Protein 3DUI (pdb70)

InterPro domains:
  IPR001079 Galectin, carbohydrate recognition domain [PF00337] (9-134)
  IPR001079 Galectin, carbohydrate recognition domain [PS51304] (5-135)
  IPR001079 Galectin, carbohydrate recognition domain [SM00276] (5-135)
  IPR001079 Galectin, carbohydrate recognition domain [SM00908] (9-134)
  IPR001079 Galectin, carbohydrate recognition domain [cd00070] (6-133)
  IPR013320 Concanavalin A-like lectin/glucanase domain superfamily [SSF49899] (7-134)
  IPR044156 Galectin-like [PTHR11346] (6-133)

Organism: Gallus gallus (NCBI:txid9031)

Foldseek 3Di:
DWDKAFQQPDDFPKKKKWKWWFAQPFQKKWKFWAHEPAWTQKIWIQGCHPPNDHQWIKIWTGHRPGIDDIDIDRPHPDDHGGIFMWMWHDDQAWIWIDGVPDIDTDGRVVRGRDTRIMIMDGRIGTDDIDMD/DWDKAFQPPDDFPKKKKWKWWFAQPFQKKWKFWAHDPQWTQWIWIAGCHPPHDHQKIWIWTGHRNDIDDIDIGNPHPDDHRGMFMWIWHDDQQWIWIDGVPDIDTGGRVSSDRDTRIMIMDGRIGTDDIDMD

B-factor: mean 39.04, std 8.59, range [22.17, 76.86]

Radius of gyration: 19.65 Å; Cα contacts (8 Å, |Δi|>4): 732; chains: 2; bounding box: 48×61×39 Å

CATH classification: 2.60.120.200

Structure (mmCIF, N/CA/C/O backbone):
data_3DUI
#
_entry.id   3DUI
#
_cell.length_a   71.590
_cell.length_b   107.640
_cell.length_c   35.830
_cell.angle_alpha   90.00
_cell.angle_beta   90.00
_cell.angle_gamma   90.00
#
_symmetry.space_group_name_H-M   'P 21 21 2'
#
loop_
_entity.id
_entity.type
_entity.pdbx_description
1 polymer 'Beta-galactoside-binding lectin'
2 non-polymer BETA-MERCAPTOETHANOL
3 water water
#
loop_
_atom_site.group_PDB
_atom_site.id
_atom_site.type_symbol
_atom_site.label_atom_id
_atom_site.label_alt_id
_atom_site.label_comp_id
_atom_site.label_asym_id
_atom_site.label_entity_id
_atom_site.label_seq_id
_atom_site.pdbx_PDB_ins_code
_atom_site.Cartn_x
_atom_site.Cartn_y
_atom_site.Cartn_z
_atom_site.occupancy
_atom_site.B_iso_or_equiv
_atom_site.auth_seq_id
_atom_site.auth_comp_id
_atom_site.auth_asym_id
_atom_site.auth_atom_id
_atom_site.pdbx_PDB_model_num
ATOM 1 N N . GLN A 1 4 ? 26.399 -4.593 -15.240 1.00 48.30 3 GLN A N 1
ATOM 2 C CA . GLN A 1 4 ? 26.745 -6.033 -15.037 1.00 48.85 3 GLN A CA 1
ATOM 3 C C . GLN A 1 4 ? 26.538 -6.482 -13.592 1.00 46.62 3 GLN A C 1
ATOM 4 O O . GLN A 1 4 ? 27.013 -5.835 -12.654 1.00 45.87 3 GLN A O 1
ATOM 10 N N . GLY A 1 5 ? 25.836 -7.601 -13.427 1.00 43.71 4 GLY A N 1
ATOM 11 C CA . GLY A 1 5 ? 25.570 -8.124 -12.099 1.00 38.71 4 GLY A CA 1
ATOM 12 C C . GLY A 1 5 ? 25.058 -9.553 -12.117 1.00 33.95 4 GLY A C 1
ATOM 13 O O . GLY A 1 5 ? 25.072 -10.212 -13.157 1.00 33.20 4 GLY A O 1
ATOM 14 N N . PRO A 1 6 ? 24.601 -10.065 -10.969 1.00 31.33 5 PRO A N 1
ATOM 15 C CA . PRO A 1 6 ? 24.080 -11.430 -10.864 1.00 30.45 5 PRO A CA 1
ATOM 16 C C . PRO A 1 6 ? 22.965 -11.776 -11.869 1.00 31.78 5 PRO A C 1
ATOM 17 O O . PRO A 1 6 ? 22.037 -10.991 -12.097 1.00 31.14 5 PRO A O 1
ATOM 21 N N . VAL A 1 7 ? 23.069 -12.956 -12.469 1.00 30.61 6 VAL A N 1
ATOM 22 C CA . VAL A 1 7 ? 22.053 -13.436 -13.394 1.00 29.87 6 VAL A CA 1
ATOM 23 C C . VAL A 1 7 ? 21.710 -14.878 -13.022 1.00 28.40 6 VAL A C 1
ATOM 24 O O . VAL A 1 7 ? 22.596 -15.723 -12.904 1.00 25.74 6 VAL A O 1
ATOM 28 N N . CYS A 1 8 ? 20.430 -15.157 -12.813 1.00 29.32 7 CYS A N 1
ATOM 29 C CA . CYS A 1 8 ? 20.010 -16.514 -12.487 1.00 32.65 7 CYS A CA 1
ATOM 30 C C . CYS A 1 8 ? 18.952 -16.979 -13.488 1.00 33.37 7 CYS A C 1
ATOM 31 O O . CYS A 1 8 ? 17.925 -16.321 -13.673 1.00 32.46 7 CYS A O 1
ATOM 34 N N . THR A 1 9 ? 19.201 -18.120 -14.121 1.00 34.63 8 THR A N 1
ATOM 35 C CA . THR A 1 9 ? 18.280 -18.658 -15.115 1.00 37.04 8 THR A CA 1
ATOM 36 C C . THR A 1 9 ? 17.647 -19.982 -14.684 1.00 38.88 8 THR A C 1
ATOM 37 O O . THR A 1 9 ? 18.222 -20.733 -13.894 1.00 39.25 8 THR A O 1
ATOM 41 N N . ASN A 1 10 ? 16.452 -20.254 -15.203 1.00 39.61 9 ASN A N 1
ATOM 42 C CA . ASN A 1 10 ? 15.731 -21.491 -14.902 1.00 39.86 9 ASN A CA 1
ATOM 43 C C . ASN A 1 10 ? 15.604 -21.775 -13.409 1.00 39.12 9 ASN A C 1
ATOM 44 O O . ASN A 1 10 ? 15.926 -22.876 -12.960 1.00 39.01 9 ASN A O 1
ATOM 49 N N . LEU A 1 11 ? 15.131 -20.802 -12.640 1.00 38.01 10 LEU A N 1
ATOM 50 C CA . LEU A 1 11 ? 14.985 -21.014 -11.208 1.00 37.19 10 LEU A CA 1
ATOM 51 C C . LEU A 1 11 ? 13.995 -22.136 -10.918 1.00 37.02 10 LEU A C 1
ATOM 52 O O . LEU A 1 11 ? 14.125 -22.839 -9.922 1.00 37.04 10 LEU A O 1
ATOM 57 N N . GLY A 1 12 ? 13.002 -22.293 -11.794 1.00 39.36 11 GLY A N 1
ATOM 58 C CA . GLY A 1 12 ? 12.019 -23.351 -11.643 1.00 37.09 11 GLY A CA 1
ATOM 59 C C . GLY A 1 12 ? 10.937 -23.169 -10.595 1.00 38.60 11 GLY A C 1
ATOM 60 O O . GLY A 1 12 ? 10.553 -24.133 -9.936 1.00 39.31 11 GLY A O 1
ATOM 61 N N . LEU A 1 13 ? 10.433 -21.951 -10.433 1.00 38.22 12 LEU A N 1
ATOM 62 C CA . LEU A 1 13 ? 9.379 -21.709 -9.453 1.00 37.44 12 LEU A CA 1
ATOM 63 C C . LEU A 1 13 ? 8.048 -22.332 -9.880 1.00 37.35 12 LEU A C 1
ATOM 64 O O . LEU A 1 13 ? 7.684 -22.327 -11.057 1.00 34.58 12 LEU A O 1
ATOM 69 N N . LYS A 1 14 ? 7.332 -22.884 -8.909 1.00 37.70 13 LYS A N 1
ATOM 70 C CA . LYS A 1 14 ? 6.036 -23.500 -9.172 1.00 39.60 13 LYS A CA 1
ATOM 71 C C . LYS A 1 14 ? 4.957 -22.439 -8.932 1.00 39.50 13 LYS A C 1
ATOM 72 O O . LYS A 1 14 ? 5.191 -21.455 -8.218 1.00 38.22 13 LYS A O 1
ATOM 78 N N . PRO A 1 15 ? 3.761 -22.629 -9.521 1.00 39.32 14 PRO A N 1
ATOM 79 C CA . PRO A 1 15 ? 2.639 -21.691 -9.379 1.00 38.08 14 PRO A CA 1
ATOM 80 C C . PRO A 1 15 ? 2.318 -21.377 -7.921 1.00 36.96 14 PRO A C 1
ATOM 81 O O . PRO A 1 15 ? 2.064 -22.281 -7.116 1.00 36.69 14 PRO A O 1
ATOM 85 N N . GLY A 1 16 ? 2.331 -20.092 -7.590 1.00 36.05 15 GLY A N 1
ATOM 86 C CA . GLY A 1 16 ? 2.033 -19.677 -6.234 1.00 35.55 15 GLY A CA 1
ATOM 87 C C . GLY A 1 16 ? 3.256 -19.385 -5.387 1.00 36.04 15 GLY A C 1
ATOM 88 O O . GLY A 1 16 ? 3.126 -18.888 -4.278 1.00 35.14 15 GLY A O 1
ATOM 89 N N . GLN A 1 17 ? 4.446 -19.700 -5.885 1.00 36.87 16 GLN A N 1
ATOM 90 C CA . GLN A 1 17 ? 5.647 -19.430 -5.109 1.00 37.24 16 GLN A CA 1
ATOM 91 C C . GLN A 1 17 ? 6.092 -17.988 -5.293 1.00 37.08 16 GLN A C 1
ATOM 92 O O . GLN A 1 17 ? 6.023 -17.436 -6.392 1.00 34.54 16 GLN A O 1
ATOM 98 N N . ARG A 1 18 ? 6.545 -17.381 -4.200 1.00 36.90 17 ARG A N 1
ATOM 99 C CA . ARG A 1 18 ? 7.000 -15.999 -4.224 1.00 36.75 17 ARG A CA 1
ATOM 100 C C . ARG A 1 18 ? 8.521 -15.939 -4.167 1.00 34.77 17 ARG A C 1
ATOM 101 O O . ARG A 1 18 ? 9.152 -16.702 -3.433 1.00 32.99 17 ARG A O 1
ATOM 109 N N . LEU A 1 19 ? 9.102 -15.029 -4.944 1.00 32.17 18 LEU A N 1
ATOM 110 C CA . LEU A 1 19 ? 10.547 -14.864 -4.981 1.00 29.70 18 LEU A CA 1
ATOM 111 C C . LEU A 1 19 ? 10.993 -13.745 -4.049 1.00 28.00 18 LEU A C 1
ATOM 112 O O . LEU A 1 19 ? 10.618 -12.580 -4.220 1.00 26.33 18 LEU A O 1
ATOM 117 N N . THR A 1 20 ? 11.800 -14.097 -3.063 1.00 27.96 19 THR A N 1
ATOM 118 C CA . THR A 1 20 ? 12.299 -13.098 -2.146 1.00 27.83 19 THR A CA 1
ATOM 119 C C . THR A 1 20 ? 13.744 -12.757 -2.493 1.00 28.47 19 THR A C 1
ATOM 120 O O . THR A 1 20 ? 14.575 -13.641 -2.713 1.00 28.27 19 THR A O 1
ATOM 124 N N . VAL A 1 21 ? 14.027 -11.463 -2.562 1.00 27.66 20 VAL A N 1
ATOM 125 C CA . VAL A 1 21 ? 15.363 -10.996 -2.874 1.00 30.71 20 VAL A CA 1
ATOM 126 C C . VAL A 1 21 ? 15.872 -10.127 -1.730 1.00 30.90 20 VAL A C 1
ATOM 127 O O . VAL A 1 21 ? 15.152 -9.263 -1.226 1.00 31.53 20 VAL A O 1
ATOM 131 N N . LYS A 1 22 ? 17.108 -10.373 -1.310 1.00 29.62 21 LYS A N 1
ATOM 132 C CA . LYS A 1 22 ? 17.710 -9.599 -0.229 1.00 30.02 21 LYS A CA 1
ATOM 133 C C . LYS A 1 22 ? 19.074 -9.043 -0.636 1.00 29.50 21 LYS A C 1
ATOM 134 O O . LYS A 1 22 ? 19.808 -9.656 -1.424 1.00 26.76 21 LYS A O 1
ATOM 140 N N . GLY A 1 23 ? 19.408 -7.880 -0.089 1.00 27.93 22 GLY A N 1
ATOM 141 C CA . GLY A 1 23 ? 20.685 -7.266 -0.392 1.00 28.76 22 GLY A CA 1
ATOM 142 C C . GLY A 1 23 ? 20.816 -5.901 0.246 1.00 28.61 22 GLY A C 1
ATOM 143 O O . GLY A 1 23 ? 19.957 -5.489 1.020 1.00 30.30 22 GLY A O 1
ATOM 144 N N . ILE A 1 24 ? 21.895 -5.197 -0.070 1.00 30.21 23 ILE A N 1
ATOM 145 C CA . ILE A 1 24 ? 22.119 -3.872 0.486 1.00 31.98 23 ILE A CA 1
ATOM 146 C C . ILE A 1 24 ? 22.188 -2.807 -0.605 1.00 31.22 23 ILE A C 1
ATOM 147 O O . ILE A 1 24 ? 22.826 -3.001 -1.636 1.00 30.22 23 ILE A O 1
ATOM 152 N N . ILE A 1 25 ? 21.513 -1.688 -0.364 1.00 32.36 24 ILE A N 1
ATOM 153 C CA . ILE A 1 25 ? 21.512 -0.551 -1.283 1.00 32.42 24 ILE A CA 1
ATOM 154 C C . ILE A 1 25 ? 22.799 0.241 -0.996 1.00 33.53 24 ILE A C 1
ATOM 155 O O . ILE A 1 25 ? 23.087 0.545 0.159 1.00 33.06 24 ILE A O 1
ATOM 160 N N . ALA A 1 26 ? 23.573 0.549 -2.036 1.00 32.32 25 ALA A N 1
ATOM 161 C CA . ALA A 1 26 ? 24.826 1.291 -1.873 1.00 34.43 25 ALA A CA 1
ATOM 162 C C . ALA A 1 26 ? 24.638 2.572 -1.053 1.00 36.18 25 ALA A C 1
ATOM 163 O O . ALA A 1 26 ? 23.571 3.186 -1.073 1.00 36.75 25 ALA A O 1
ATOM 165 N N . PRO A 1 27 ? 25.681 2.984 -0.311 1.00 39.22 26 PRO A N 1
ATOM 166 C CA . PRO A 1 27 ? 25.631 4.193 0.523 1.00 39.98 26 PRO A CA 1
ATOM 167 C C . PRO A 1 27 ? 25.357 5.473 -0.256 1.00 40.43 26 PRO A C 1
ATOM 168 O O . PRO A 1 27 ? 24.687 6.379 0.250 1.00 39.66 26 PRO A O 1
ATOM 172 N N . ASN A 1 28 ? 25.864 5.539 -1.486 1.00 40.22 27 ASN A N 1
ATOM 173 C CA . ASN A 1 28 ? 25.675 6.717 -2.326 1.00 42.13 27 ASN A CA 1
ATOM 174 C C . ASN A 1 28 ? 24.890 6.396 -3.600 1.00 41.86 27 ASN A C 1
ATOM 175 O O . ASN A 1 28 ? 25.025 7.081 -4.611 1.00 42.17 27 ASN A O 1
ATOM 180 N N . ALA A 1 29 ? 24.052 5.366 -3.534 1.00 41.11 28 ALA A N 1
ATOM 181 C CA . ALA A 1 29 ? 23.254 4.910 -4.674 1.00 40.34 28 ALA A CA 1
ATOM 182 C C . ALA A 1 29 ? 22.481 5.964 -5.479 1.00 38.59 28 ALA A C 1
ATOM 183 O O . ALA A 1 29 ? 21.884 6.884 -4.920 1.00 38.02 28 ALA A O 1
ATOM 185 N N . LYS A 1 30 ? 22.500 5.806 -6.800 1.00 37.93 29 LYS A N 1
ATOM 186 C CA . LYS A 1 30 ? 21.773 6.687 -7.715 1.00 38.09 29 LYS A CA 1
ATOM 187 C C . LYS A 1 30 ? 20.508 5.922 -8.114 1.00 36.54 29 LYS A C 1
ATOM 188 O O . LYS A 1 30 ? 19.410 6.476 -8.140 1.00 36.79 29 LYS A O 1
ATOM 194 N N . SER A 1 31 ? 20.677 4.639 -8.423 1.00 35.26 30 SER A N 1
ATOM 195 C CA . SER A 1 31 ? 19.557 3.776 -8.786 1.00 34.59 30 SER A CA 1
ATOM 196 C C . SER A 1 31 ? 20.005 2.326 -8.912 1.00 32.07 30 SER A C 1
ATOM 197 O O . SER A 1 31 ? 21.197 2.031 -8.844 1.00 32.86 30 SER A O 1
ATOM 200 N N . PHE A 1 32 ? 19.042 1.420 -9.060 1.00 31.63 31 PHE A N 1
ATOM 201 C CA . PHE A 1 32 ? 19.336 0.004 -9.253 1.00 30.42 31 PHE A CA 1
ATOM 202 C C . PHE A 1 32 ? 18.156 -0.700 -9.931 1.00 29.50 31 PHE A C 1
ATOM 203 O O . PHE A 1 32 ? 17.052 -0.153 -10.022 1.00 27.93 31 PHE A O 1
ATOM 211 N N . VAL A 1 33 ? 18.391 -1.898 -10.442 1.00 29.25 32 VAL A N 1
ATOM 212 C CA . VAL A 1 33 ? 17.317 -2.614 -11.113 1.00 29.68 32 VAL A CA 1
ATOM 213 C C . VAL A 1 33 ? 17.288 -4.094 -10.836 1.00 27.46 32 VAL A C 1
ATOM 214 O O . VAL A 1 33 ? 18.306 -4.708 -10.525 1.00 27.13 32 VAL A O 1
ATOM 218 N N . MET A 1 34 ? 16.089 -4.646 -10.956 1.00 26.49 33 MET A N 1
ATOM 219 C CA . MET A 1 34 ? 15.858 -6.059 -10.778 1.00 24.92 33 MET A CA 1
ATOM 220 C C . MET A 1 34 ? 14.931 -6.439 -11.916 1.00 24.97 33 MET A C 1
ATOM 221 O O . MET A 1 34 ? 13.896 -5.807 -12.106 1.00 25.26 33 MET A O 1
ATOM 226 N N . ASN A 1 35 ? 15.323 -7.445 -12.692 1.00 26.39 34 ASN A N 1
ATOM 227 C CA . ASN A 1 35 ? 14.514 -7.921 -13.811 1.00 27.21 34 ASN A CA 1
ATOM 228 C C . ASN A 1 35 ? 14.020 -9.325 -13.514 1.00 27.62 34 ASN A C 1
ATOM 229 O O . ASN A 1 35 ? 14.811 -10.198 -13.167 1.00 28.88 34 ASN A O 1
ATOM 234 N N . LEU A 1 36 ? 12.713 -9.533 -13.652 1.00 27.69 35 LEU A N 1
ATOM 235 C CA . LEU A 1 36 ? 12.097 -10.831 -13.399 1.00 30.09 35 LEU A CA 1
ATOM 236 C C . LEU A 1 36 ? 11.223 -11.251 -14.559 1.00 31.96 35 LEU A C 1
ATOM 237 O O . LEU A 1 36 ? 10.581 -10.409 -15.180 1.00 33.91 35 LEU A O 1
AT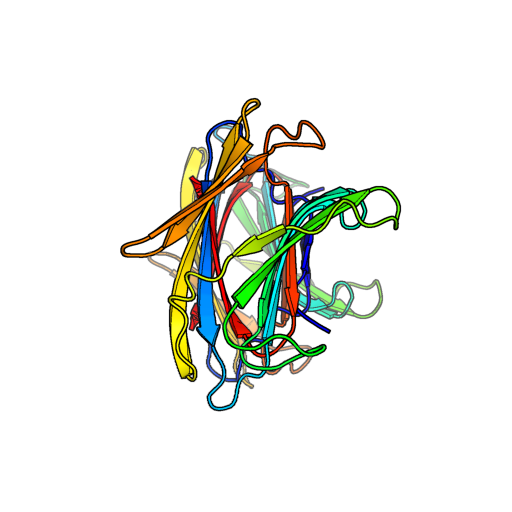OM 242 N N . GLY A 1 37 ? 11.183 -12.556 -14.825 1.00 34.58 36 GLY A N 1
ATOM 243 C CA . GLY A 1 37 ? 10.372 -13.080 -15.914 1.00 37.16 36 GLY A CA 1
ATOM 244 C C . GLY A 1 37 ? 10.624 -14.552 -16.223 1.00 37.78 36 GLY A C 1
ATOM 245 O O . GLY A 1 37 ? 10.898 -15.350 -15.332 1.00 36.82 36 GLY A O 1
ATOM 246 N N . LYS A 1 38 ? 10.520 -14.919 -17.496 1.00 39.95 37 LYS A N 1
ATOM 247 C CA . LYS A 1 38 ? 10.734 -16.301 -17.906 1.00 41.02 37 LYS A CA 1
ATOM 248 C C . LYS A 1 38 ? 12.193 -16.506 -18.296 1.00 40.49 37 LYS A C 1
ATOM 249 O O . LYS A 1 38 ? 12.781 -17.545 -18.005 1.00 40.44 37 LYS A O 1
ATOM 255 N N . ASP A 1 39 ? 12.755 -15.510 -18.969 1.00 40.78 38 ASP A N 1
ATOM 256 C CA . ASP A 1 39 ? 14.147 -15.520 -19.393 1.00 42.46 38 ASP A CA 1
ATOM 257 C C . ASP A 1 39 ? 14.585 -14.086 -19.694 1.00 41.84 38 ASP A C 1
ATOM 258 O O . ASP A 1 39 ? 13.798 -13.151 -19.580 1.00 42.61 38 ASP A O 1
ATOM 263 N N . SER A 1 40 ? 15.838 -13.913 -20.088 1.00 41.09 39 SER A N 1
ATOM 264 C CA . SER A 1 40 ? 16.374 -12.580 -20.350 1.00 40.78 39 SER A CA 1
ATOM 265 C C . SER A 1 40 ? 15.648 -11.761 -21.408 1.00 39.72 39 SER A C 1
ATOM 266 O O . SER A 1 40 ? 15.842 -10.549 -21.498 1.00 39.13 39 SER A O 1
ATOM 269 N N . THR A 1 41 ? 14.812 -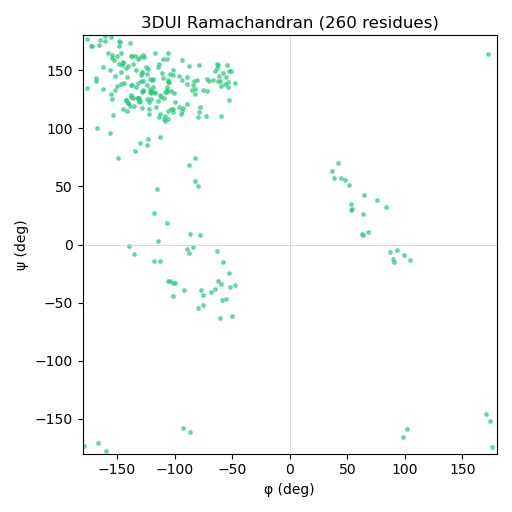12.408 -22.206 1.00 39.78 40 THR A N 1
ATOM 270 C CA . THR A 1 41 ? 14.122 -11.701 -23.273 1.00 40.52 40 THR A CA 1
ATOM 271 C C . THR A 1 41 ? 12.603 -11.636 -23.075 1.00 39.90 40 THR A C 1
ATOM 272 O O . THR A 1 41 ? 11.869 -11.110 -23.906 1.00 41.45 40 THR A O 1
ATOM 276 N N . HIS A 1 42 ? 12.146 -12.165 -21.950 1.00 38.33 41 HIS A N 1
ATOM 277 C CA . HIS A 1 42 ? 10.737 -12.158 -21.601 1.00 38.98 41 HIS A CA 1
ATOM 278 C C . HIS A 1 42 ? 10.654 -11.730 -20.143 1.00 37.82 41 HIS A C 1
ATOM 279 O O . HIS A 1 42 ? 10.530 -12.553 -19.240 1.00 36.53 41 HIS A O 1
ATOM 286 N N . LEU A 1 43 ? 10.747 -10.422 -19.939 1.00 37.09 42 LEU A N 1
ATOM 287 C CA . LEU A 1 43 ? 10.722 -9.837 -18.611 1.00 36.22 42 LEU A CA 1
ATOM 288 C C . LEU A 1 43 ? 9.328 -9.394 -18.206 1.00 35.04 42 LEU A C 1
ATOM 289 O O . LEU A 1 43 ? 8.772 -8.466 -18.783 1.00 35.73 42 LEU A O 1
ATOM 294 N N . GLY A 1 44 ? 8.760 -10.079 -17.222 1.00 35.02 43 GLY A N 1
ATOM 295 C CA . GLY A 1 44 ? 7.444 -9.714 -16.738 1.00 33.89 43 GLY A CA 1
ATOM 296 C C . GLY A 1 44 ? 7.539 -8.378 -16.024 1.00 35.05 43 GLY A C 1
ATOM 297 O O . GLY A 1 44 ? 6.670 -7.511 -16.185 1.00 36.31 43 GLY A O 1
ATOM 298 N N . LEU A 1 45 ? 8.604 -8.204 -15.244 1.00 30.60 44 LEU A N 1
ATOM 299 C CA . LEU A 1 45 ? 8.811 -6.965 -14.508 1.00 31.09 44 LEU A CA 1
ATOM 300 C C . LEU A 1 45 ? 10.256 -6.468 -14.452 1.00 30.03 44 LEU A C 1
ATOM 301 O O . LEU A 1 45 ? 11.159 -7.173 -13.983 1.00 28.80 44 LEU A O 1
ATOM 306 N N . HIS A 1 46 ? 10.447 -5.246 -14.940 1.00 27.67 45 HIS A N 1
ATOM 307 C CA . HIS A 1 46 ? 11.728 -4.558 -14.911 1.00 27.70 45 HIS A CA 1
ATOM 308 C C . HIS A 1 46 ? 11.461 -3.544 -13.792 1.00 29.81 45 HIS A C 1
ATOM 309 O O . HIS A 1 46 ? 10.676 -2.593 -13.956 1.00 28.96 45 HIS A O 1
ATOM 316 N N . PHE A 1 47 ? 12.086 -3.788 -12.645 1.00 29.50 46 PHE A N 1
ATOM 317 C CA . PHE A 1 47 ? 11.913 -2.967 -11.447 1.00 27.60 46 PHE A CA 1
ATOM 318 C C . PHE A 1 47 ? 13.125 -2.049 -11.325 1.00 25.98 46 PHE A C 1
ATOM 319 O O . PHE A 1 47 ? 14.232 -2.509 -11.090 1.00 25.31 46 PHE A O 1
ATOM 327 N N . ASN A 1 48 ? 12.910 -0.746 -11.468 1.00 28.10 47 ASN A N 1
ATOM 328 C CA . ASN A 1 48 ? 14.010 0.214 -11.436 1.00 27.92 47 ASN A CA 1
ATOM 329 C C . ASN A 1 48 ? 13.837 1.419 -10.492 1.00 28.64 47 ASN A C 1
ATOM 330 O O . ASN A 1 48 ? 13.332 2.480 -10.888 1.00 25.67 47 ASN A O 1
ATOM 335 N N . PRO A 1 49 ? 14.234 1.265 -9.219 1.00 30.23 48 PRO A N 1
ATOM 336 C CA . PRO A 1 49 ? 14.102 2.394 -8.291 1.00 29.99 48 PRO A CA 1
ATOM 337 C C . PRO A 1 49 ? 15.145 3.461 -8.658 1.00 33.26 48 PRO A C 1
ATOM 338 O O . PRO A 1 49 ? 16.325 3.145 -8.863 1.00 34.28 48 PRO A O 1
ATOM 342 N N . ARG A 1 50 ? 14.721 4.716 -8.750 1.00 33.99 49 ARG A N 1
ATOM 343 C CA . ARG A 1 50 ? 15.646 5.793 -9.092 1.00 33.91 49 ARG A CA 1
ATOM 344 C C . ARG A 1 50 ? 15.710 6.902 -8.047 1.00 34.82 49 ARG A C 1
ATOM 345 O O . ARG A 1 50 ? 14.738 7.633 -7.836 1.00 35.70 49 ARG A O 1
ATOM 353 N N . PHE A 1 51 ? 16.858 7.015 -7.386 1.00 35.33 50 PHE A N 1
ATOM 354 C CA . PHE A 1 51 ? 17.066 8.059 -6.383 1.00 36.88 50 PHE A CA 1
ATOM 355 C C . PHE A 1 51 ? 17.279 9.360 -7.151 1.00 37.05 50 PHE A C 1
ATOM 356 O O . PHE A 1 51 ? 16.613 10.366 -6.909 1.00 36.15 50 PHE A O 1
ATOM 364 N N . ASP A 1 52 ? 18.208 9.301 -8.099 1.00 39.45 51 ASP A N 1
ATOM 365 C CA . ASP A 1 52 ? 18.573 10.433 -8.942 1.00 40.97 51 ASP A CA 1
ATOM 366 C C . ASP A 1 52 ? 19.159 9.841 -10.210 1.00 40.19 51 ASP A C 1
ATOM 367 O O . ASP A 1 52 ? 20.337 9.507 -10.247 1.00 41.64 51 ASP A O 1
ATOM 372 N N . ALA A 1 53 ? 18.345 9.706 -11.250 1.00 40.49 52 ALA A N 1
ATOM 373 C CA . ALA A 1 53 ? 18.832 9.121 -12.491 1.00 40.72 52 ALA A CA 1
ATOM 374 C C . ALA A 1 53 ? 17.944 9.430 -13.696 1.00 40.20 52 ALA A C 1
ATOM 375 O O . ALA A 1 53 ? 16.724 9.299 -13.630 1.00 41.17 52 ALA A O 1
ATOM 377 N N . HIS A 1 54 ? 18.576 9.833 -14.796 1.00 41.73 53 HIS A N 1
ATOM 378 C CA . HIS A 1 54 ? 17.877 10.159 -16.042 1.00 42.95 53 HIS A CA 1
ATOM 379 C C . HIS A 1 54 ? 16.761 11.182 -15.861 1.00 42.76 53 HIS A C 1
ATOM 380 O O . HIS A 1 54 ? 15.731 11.106 -16.529 1.00 42.71 53 HIS A O 1
ATOM 387 N N . GLY A 1 55 ? 16.964 12.130 -14.953 1.00 42.50 54 GLY A N 1
ATOM 388 C CA . GLY A 1 55 ? 15.957 13.147 -14.729 1.00 41.88 54 GLY A CA 1
ATOM 389 C C . GLY A 1 55 ? 14.936 12.822 -13.661 1.00 42.09 54 GLY A C 1
ATOM 390 O O . GLY A 1 55 ? 14.218 13.712 -13.213 1.00 42.35 54 GLY A O 1
ATOM 391 N N . ASP A 1 56 ? 14.853 11.557 -13.258 1.00 41.75 55 ASP A N 1
ATOM 392 C CA . ASP A 1 56 ? 13.906 11.151 -12.224 1.00 40.77 55 ASP A CA 1
ATOM 393 C C . ASP A 1 56 ? 14.551 11.278 -10.850 1.00 39.10 55 ASP A C 1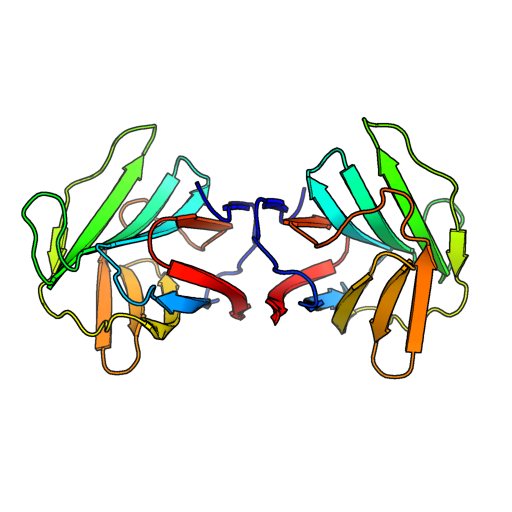
ATOM 394 O O . ASP A 1 56 ? 15.745 11.025 -10.691 1.00 38.29 55 ASP A O 1
ATOM 399 N N . VAL A 1 57 ? 13.747 11.665 -9.863 1.00 37.51 56 VAL A N 1
ATOM 400 C CA . VAL A 1 57 ? 14.218 11.815 -8.490 1.00 35.27 56 VAL A CA 1
ATOM 401 C C . VAL A 1 57 ? 13.291 11.081 -7.541 1.00 33.91 56 VAL A C 1
ATOM 402 O O . VAL A 1 57 ? 12.092 11.325 -7.520 1.00 33.99 56 VAL A O 1
ATOM 406 N N . ASN A 1 58 ? 13.862 10.165 -6.770 1.00 34.73 57 ASN A N 1
ATOM 407 C CA . ASN A 1 58 ? 13.119 9.371 -5.798 1.00 34.18 57 ASN A CA 1
ATOM 408 C C . ASN A 1 58 ? 11.836 8.731 -6.290 1.00 32.49 57 ASN A C 1
ATOM 409 O O . ASN A 1 58 ? 10.771 8.942 -5.709 1.00 31.92 57 ASN A O 1
ATOM 414 N N . LEU A 1 59 ? 11.928 7.952 -7.358 1.00 31.45 58 LEU A N 1
ATOM 415 C CA . LEU A 1 59 ? 10.751 7.266 -7.865 1.00 31.49 58 LEU A CA 1
ATOM 416 C C . LEU A 1 59 ? 11.120 5.946 -8.534 1.00 30.02 58 LEU A C 1
ATOM 417 O O . LEU A 1 59 ? 12.281 5.702 -8.875 1.00 26.27 58 LEU A O 1
ATOM 422 N N . ILE A 1 60 ? 10.121 5.090 -8.704 1.00 30.06 59 ILE A N 1
ATOM 423 C CA . ILE A 1 60 ? 10.331 3.786 -9.312 1.00 31.74 59 ILE A CA 1
ATOM 424 C C . ILE A 1 60 ? 9.785 3.715 -10.736 1.00 33.02 59 ILE A C 1
ATOM 425 O O . ILE A 1 60 ? 8.657 4.139 -11.018 1.00 34.62 59 ILE A O 1
ATOM 430 N N . VAL A 1 61 ? 10.598 3.185 -11.635 1.00 32.92 60 VAL A N 1
ATOM 431 C CA . VAL A 1 61 ? 10.174 3.023 -13.008 1.00 33.15 60 VAL A CA 1
ATOM 432 C C . VAL A 1 61 ? 9.984 1.532 -13.201 1.00 32.28 60 VAL A C 1
ATOM 433 O O . VAL A 1 61 ? 10.838 0.747 -12.806 1.00 32.19 60 VAL A O 1
ATOM 437 N N . CYS A 1 62 ? 8.845 1.138 -13.762 1.00 33.92 61 CYS A N 1
ATOM 438 C CA . CYS A 1 62 ? 8.581 -0.273 -14.024 1.00 34.16 61 CYS A CA 1
ATOM 439 C C . CYS A 1 62 ? 8.174 -0.450 -15.469 1.00 35.87 61 CYS A C 1
ATOM 440 O O . CYS A 1 62 ? 7.549 0.426 -16.067 1.00 36.08 61 CYS A O 1
ATOM 443 N N . ASN A 1 63 ? 8.543 -1.590 -16.028 1.00 37.53 62 ASN A N 1
ATOM 444 C CA . ASN A 1 63 ? 8.204 -1.887 -17.399 1.00 38.72 62 ASN A CA 1
ATOM 445 C C . ASN A 1 63 ? 8.275 -3.381 -17.629 1.00 39.97 62 ASN A C 1
ATOM 446 O O . ASN A 1 63 ? 8.542 -4.153 -16.710 1.00 39.96 62 ASN A O 1
ATOM 451 N N . SER A 1 64 ? 8.024 -3.766 -18.873 1.00 42.73 63 SER A N 1
ATOM 452 C CA . SER A 1 64 ? 8.068 -5.152 -19.307 1.00 44.55 63 SER A CA 1
ATOM 453 C C . SER A 1 64 ? 8.848 -5.147 -20.610 1.00 46.51 63 SER A C 1
ATOM 454 O O . SER A 1 64 ? 9.016 -4.098 -21.234 1.00 46.05 63 SER A O 1
ATOM 457 N N . LYS A 1 65 ? 9.342 -6.306 -21.021 1.00 49.48 64 LYS A N 1
ATOM 458 C CA . LYS A 1 65 ? 10.091 -6.378 -22.263 1.00 52.86 64 LYS A CA 1
ATOM 459 C C . LYS A 1 65 ? 9.801 -7.645 -23.046 1.00 54.68 64 LYS A C 1
ATOM 460 O O . LYS A 1 65 ? 9.591 -8.718 -22.473 1.00 54.31 64 LYS A O 1
ATOM 466 N N . LYS A 1 66 ? 9.787 -7.501 -24.367 1.00 56.82 65 LYS A N 1
ATOM 467 C CA . LYS A 1 66 ? 9.549 -8.613 -25.272 1.00 58.32 65 LYS A CA 1
ATOM 468 C C . LYS A 1 66 ? 10.422 -8.457 -26.495 1.00 59.77 65 LYS A C 1
ATOM 469 O O . LYS A 1 66 ? 10.388 -7.422 -27.165 1.00 60.17 65 LYS A O 1
ATOM 475 N N . MET A 1 67 ? 11.212 -9.486 -26.772 1.00 62.22 66 MET A N 1
ATOM 476 C CA . MET A 1 67 ? 12.092 -9.491 -27.928 1.00 63.69 66 MET A CA 1
ATOM 477 C C . MET A 1 67 ? 12.787 -8.155 -28.140 1.00 64.15 66 MET A C 1
ATOM 478 O O . MET A 1 67 ? 12.489 -7.421 -29.085 1.00 64.14 66 MET A O 1
ATOM 483 N N . GLU A 1 68 ? 13.714 -7.846 -27.244 1.00 64.47 67 GLU A N 1
ATOM 484 C CA . GLU A 1 68 ? 14.479 -6.616 -27.331 1.00 64.22 67 GLU A CA 1
ATOM 485 C C . GLU A 1 68 ? 13.654 -5.341 -27.418 1.00 63.77 67 GLU A C 1
ATOM 486 O O . GLU A 1 68 ? 14.082 -4.365 -28.031 1.00 63.81 67 GLU A O 1
ATOM 492 N N . GLU A 1 69 ? 12.470 -5.335 -26.816 1.00 62.76 68 GLU A N 1
ATOM 493 C CA . GLU A 1 69 ? 11.681 -4.115 -26.838 1.00 62.58 68 GLU A CA 1
ATOM 494 C C . GLU A 1 69 ? 10.688 -3.884 -25.713 1.00 59.52 68 GLU A C 1
ATOM 495 O O . GLU A 1 69 ? 9.665 -4.562 -25.591 1.00 58.62 68 GLU A O 1
ATOM 501 N N . TRP A 1 70 ? 11.026 -2.880 -24.910 1.00 56.99 69 TRP A N 1
ATOM 502 C CA . TRP A 1 70 ? 10.264 -2.460 -23.744 1.00 54.00 69 TRP A CA 1
ATOM 503 C C . TRP A 1 70 ? 8.788 -2.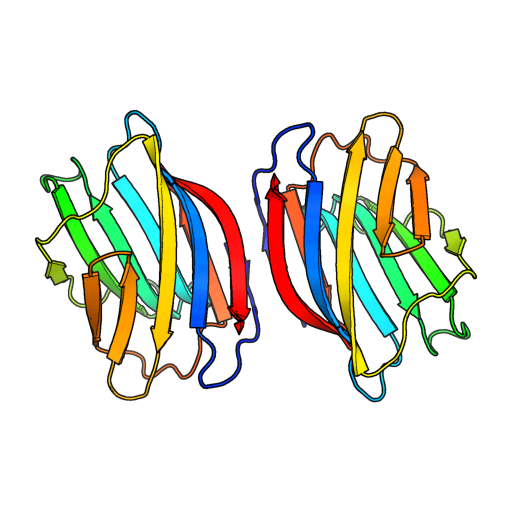183 -23.980 1.00 51.19 69 TRP A C 1
ATOM 504 O O . TRP A 1 70 ? 8.389 -1.763 -25.060 1.00 52.05 69 TRP A O 1
ATOM 515 N N . GLY A 1 71 ? 7.986 -2.423 -22.949 1.00 47.41 70 GLY A N 1
ATOM 516 C CA . GLY A 1 71 ? 6.564 -2.161 -23.030 1.00 41.76 70 GLY A CA 1
ATOM 517 C C . GLY A 1 71 ? 6.366 -0.712 -22.639 1.00 39.17 70 GLY A C 1
ATOM 518 O O . GLY A 1 71 ? 7.313 0.066 -22.664 1.00 36.03 70 GLY A O 1
ATOM 519 N N . THR A 1 72 ? 5.148 -0.343 -22.267 1.00 40.10 71 THR A N 1
ATOM 520 C CA . THR A 1 72 ? 4.882 1.034 -21.874 1.00 40.25 71 THR A CA 1
ATOM 521 C C . THR A 1 72 ? 5.372 1.294 -20.454 1.00 39.97 71 THR A C 1
ATOM 522 O O . THR A 1 72 ? 4.909 0.682 -19.494 1.00 40.25 71 THR A O 1
ATOM 526 N N . GLU A 1 73 ? 6.318 2.215 -20.342 1.00 40.16 72 GLU A N 1
ATOM 527 C CA . GLU A 1 73 ? 6.914 2.594 -19.074 1.00 40.68 72 GLU A CA 1
ATOM 528 C C . GLU A 1 73 ? 5.881 3.159 -18.097 1.00 41.68 72 GLU A C 1
ATOM 529 O O . GLU A 1 73 ? 4.976 3.894 -18.488 1.00 43.46 72 GLU A O 1
ATOM 535 N N . GLN A 1 74 ? 6.012 2.800 -16.827 1.00 41.05 73 GLN A N 1
ATOM 536 C CA . GLN A 1 74 ? 5.120 3.311 -15.794 1.00 39.70 73 GLN A CA 1
ATOM 537 C C . GLN A 1 74 ? 5.959 3.791 -14.608 1.00 39.33 73 GLN A C 1
ATOM 538 O O . GLN A 1 74 ? 6.943 3.149 -14.233 1.00 41.03 73 GLN A O 1
ATOM 544 N N . ARG A 1 75 ? 5.580 4.928 -14.036 1.00 37.54 74 ARG A N 1
ATOM 545 C CA . ARG A 1 75 ? 6.290 5.499 -12.894 1.00 36.37 74 ARG A CA 1
ATOM 546 C C . ARG A 1 75 ? 5.391 5.582 -11.660 1.00 35.01 74 ARG A C 1
ATOM 547 O O . ARG A 1 75 ? 4.263 6.064 -11.736 1.00 35.78 74 ARG A O 1
ATOM 555 N N . GLU A 1 76 ? 5.888 5.106 -10.524 1.00 33.58 75 GLU A N 1
ATOM 556 C CA . GLU A 1 76 ? 5.127 5.175 -9.286 1.00 33.30 75 GLU A CA 1
ATOM 557 C C . GLU A 1 76 ? 5.968 6.000 -8.289 1.00 33.27 75 GLU A C 1
ATOM 558 O O . GLU A 1 76 ? 7.163 5.748 -8.095 1.00 32.43 75 GLU A O 1
ATOM 564 N N . THR A 1 77 ? 5.341 6.986 -7.658 1.00 32.48 76 THR A N 1
ATOM 565 C CA . THR A 1 77 ? 6.066 7.889 -6.769 1.00 33.11 76 THR A CA 1
ATOM 566 C C . THR A 1 77 ? 6.256 7.597 -5.277 1.00 32.73 76 THR A C 1
ATOM 567 O O . THR A 1 77 ? 6.929 8.362 -4.582 1.00 34.04 76 THR A O 1
ATOM 571 N N . VAL A 1 78 ? 5.678 6.517 -4.774 1.00 33.58 77 VAL A N 1
ATOM 572 C CA . VAL A 1 78 ? 5.883 6.161 -3.371 1.00 34.17 77 VAL A CA 1
ATOM 573 C C . VAL A 1 78 ? 7.268 5.487 -3.341 1.00 33.83 77 VAL A C 1
ATOM 574 O O . VAL A 1 78 ? 7.444 4.399 -3.858 1.00 34.99 77 VAL A O 1
ATOM 578 N N . PHE A 1 79 ? 8.248 6.160 -2.746 1.00 34.45 78 PHE A N 1
ATOM 579 C CA . PHE A 1 79 ? 9.629 5.678 -2.706 1.00 34.64 78 PHE A CA 1
ATOM 580 C C . PHE A 1 79 ? 10.093 5.309 -1.289 1.00 35.18 78 PHE A C 1
ATOM 581 O O . PHE A 1 79 ? 10.601 6.157 -0.559 1.00 36.64 78 PHE A O 1
ATOM 589 N N . PRO A 1 80 ? 9.955 4.033 -0.894 1.00 35.99 79 PRO A N 1
ATOM 590 C CA . PRO A 1 80 ? 10.374 3.615 0.454 1.00 35.44 79 PRO A CA 1
ATOM 591 C C . PRO A 1 80 ? 11.840 3.198 0.651 1.00 36.19 79 PRO A C 1
ATOM 592 O O . PRO A 1 80 ? 12.209 2.700 1.715 1.00 36.94 79 PRO A O 1
ATOM 596 N N . PHE A 1 81 ? 12.680 3.413 -0.354 1.00 35.07 80 PHE A N 1
ATOM 597 C CA . PHE A 1 81 ? 14.081 3.026 -0.249 1.00 34.99 80 PHE A CA 1
ATOM 598 C C . PHE A 1 81 ? 14.980 4.088 0.372 1.00 35.19 80 PHE A C 1
ATOM 599 O O . PHE A 1 81 ? 14.697 5.284 0.299 1.00 33.44 80 PHE A O 1
ATOM 607 N N . GLN A 1 82 ? 16.072 3.626 0.978 1.00 37.20 81 GLN A N 1
ATOM 608 C CA . GLN A 1 82 ? 17.068 4.494 1.608 1.00 39.05 81 GLN A CA 1
ATOM 609 C C . GLN A 1 82 ? 18.457 3.995 1.257 1.00 38.58 81 GLN A C 1
ATOM 610 O O . GLN A 1 82 ? 18.712 2.792 1.278 1.00 39.09 81 GLN A O 1
ATOM 616 N N . LYS A 1 83 ? 19.355 4.919 0.939 1.00 39.47 82 LYS A N 1
ATOM 617 C CA . LYS A 1 83 ? 20.723 4.564 0.579 1.00 40.23 82 LYS A CA 1
ATOM 618 C C . LYS A 1 83 ? 21.435 3.863 1.731 1.00 40.20 82 LYS A C 1
ATOM 619 O O . LYS A 1 83 ? 21.211 4.188 2.900 1.00 40.90 82 LYS A O 1
ATOM 625 N N . GLY A 1 84 ? 22.294 2.908 1.386 1.00 39.44 83 GLY A N 1
ATOM 626 C CA . GLY A 1 84 ? 23.059 2.175 2.382 1.00 39.81 83 GLY A CA 1
ATOM 627 C C . GLY A 1 84 ? 22.254 1.265 3.284 1.00 38.66 83 GLY A C 1
ATOM 628 O O . GLY A 1 84 ? 22.764 0.749 4.274 1.00 40.64 83 GLY A O 1
ATOM 629 N N . ALA A 1 85 ? 20.996 1.053 2.939 1.00 38.23 84 ALA A N 1
ATOM 630 C CA . ALA A 1 85 ? 20.136 0.213 3.749 1.00 37.95 84 ALA A CA 1
ATOM 631 C C . ALA A 1 85 ? 19.944 -1.181 3.182 1.00 37.67 84 ALA A C 1
ATOM 632 O O . ALA A 1 85 ? 19.952 -1.375 1.966 1.00 37.52 84 ALA A O 1
ATOM 634 N N . PRO A 1 86 ? 19.813 -2.180 4.070 1.00 37.33 85 PRO A N 1
ATOM 635 C CA . PRO A 1 86 ? 19.602 -3.566 3.647 1.00 36.76 85 PRO A CA 1
ATOM 636 C C . PRO A 1 86 ? 18.122 -3.650 3.334 1.00 36.67 85 PRO A C 1
ATOM 637 O O . PRO A 1 86 ? 17.306 -3.033 4.025 1.00 38.74 85 PRO A O 1
ATOM 641 N N . ILE A 1 87 ? 17.763 -4.386 2.292 1.00 36.68 86 ILE A N 1
ATOM 642 C CA . ILE A 1 87 ? 16.365 -4.504 1.935 1.00 35.37 86 ILE A CA 1
ATOM 643 C C . ILE A 1 87 ? 15.972 -5.921 1.563 1.00 36.07 86 ILE A C 1
ATOM 644 O O . ILE A 1 87 ? 16.817 -6.775 1.261 1.00 34.60 86 ILE A O 1
ATOM 649 N N . GLU A 1 88 ? 14.669 -6.156 1.598 1.00 36.21 87 GLU A N 1
ATOM 650 C CA . GLU A 1 88 ? 14.087 -7.439 1.260 1.00 37.46 87 GLU A CA 1
ATOM 651 C C . GLU A 1 88 ? 12.861 -7.141 0.426 1.00 35.78 87 GLU A C 1
ATOM 652 O O . GLU A 1 88 ? 12.019 -6.332 0.815 1.00 38.11 87 GLU A O 1
ATOM 658 N N . ILE A 1 89 ? 12.773 -7.781 -0.731 1.00 32.89 88 ILE A N 1
ATOM 659 C CA . ILE A 1 89 ? 11.647 -7.581 -1.622 1.00 30.12 88 ILE A CA 1
ATOM 660 C C . ILE A 1 89 ? 11.168 -8.948 -2.081 1.00 29.50 88 ILE A C 1
ATOM 661 O O . ILE A 1 89 ? 11.964 -9.830 -2.421 1.00 27.84 88 ILE A O 1
ATOM 666 N N . THR A 1 90 ? 9.858 -9.127 -2.061 1.00 29.71 89 THR A N 1
ATOM 667 C CA . THR A 1 90 ? 9.263 -10.380 -2.466 1.00 29.34 89 THR A CA 1
ATOM 668 C C . THR A 1 90 ? 8.328 -10.131 -3.638 1.00 29.99 89 THR A C 1
ATOM 669 O O . THR A 1 90 ? 7.435 -9.290 -3.581 1.00 30.18 89 THR A O 1
ATOM 673 N N . PHE A 1 91 ? 8.566 -10.857 -4.717 1.00 30.07 90 PHE A N 1
ATOM 674 C CA . PHE A 1 91 ? 7.765 -10.717 -5.910 1.00 28.47 90 PHE A CA 1
ATOM 675 C C . PHE A 1 91 ? 6.837 -11.920 -6.065 1.00 29.44 90 PHE A C 1
ATOM 676 O O . PHE A 1 91 ? 7.237 -13.067 -5.878 1.00 28.36 90 PHE A O 1
ATOM 684 N N . SER A 1 92 ? 5.583 -11.644 -6.395 1.00 30.71 91 SER A N 1
ATOM 685 C CA . SER A 1 92 ? 4.599 -12.694 -6.605 1.00 29.29 91 SER A CA 1
ATOM 686 C C . SER A 1 92 ? 3.978 -12.437 -7.972 1.00 29.98 91 SER A C 1
ATOM 687 O O . SER A 1 92 ? 4.109 -11.344 -8.525 1.00 27.02 91 SER A O 1
ATOM 690 N N . ILE A 1 93 ? 3.308 -13.444 -8.518 1.00 30.60 92 ILE A N 1
ATOM 691 C CA . ILE A 1 93 ? 2.647 -13.280 -9.799 1.00 33.47 92 ILE A CA 1
ATOM 692 C C . ILE A 1 93 ? 1.418 -14.186 -9.895 1.00 32.81 92 ILE A C 1
ATOM 693 O O . ILE A 1 93 ? 1.445 -15.341 -9.480 1.00 34.87 92 ILE A O 1
ATOM 698 N N . ASN A 1 94 ? 0.326 -13.631 -10.409 1.00 33.83 93 ASN A N 1
ATOM 699 C CA . ASN A 1 94 ? -0.919 -14.375 -10.580 1.00 33.06 93 ASN A CA 1
ATOM 700 C C . ASN A 1 94 ? -1.458 -13.949 -11.937 1.00 31.92 93 ASN A C 1
ATOM 701 O O . ASN A 1 94 ? -0.901 -13.052 -12.556 1.00 31.48 93 ASN A O 1
ATOM 706 N N . PRO A 1 95 ? -2.543 -14.576 -12.416 1.00 33.27 94 PRO A N 1
ATOM 707 C CA . PRO A 1 95 ? -3.100 -14.216 -13.728 1.00 35.06 94 PRO A CA 1
ATOM 708 C C . PRO A 1 95 ? -3.387 -12.731 -13.957 1.00 35.48 94 PRO A C 1
ATOM 709 O O . PRO A 1 95 ? -3.185 -12.223 -15.066 1.00 34.69 94 PRO A O 1
ATOM 713 N N . SER A 1 96 ? -3.841 -12.045 -12.910 1.00 34.80 95 SER A N 1
ATOM 714 C CA . SER A 1 96 ? -4.178 -10.624 -12.998 1.00 36.82 95 SER A CA 1
ATOM 715 C C . SER A 1 96 ? -2.997 -9.661 -12.946 1.00 36.65 95 SER A C 1
ATOM 716 O O . SER A 1 96 ? -2.830 -8.819 -13.844 1.00 36.58 95 SER A O 1
ATOM 719 N N . ASP A 1 97 ? -2.185 -9.775 -11.898 1.00 34.54 96 ASP A N 1
ATOM 720 C CA . ASP A 1 97 ? -1.046 -8.875 -11.736 1.00 34.87 96 ASP A CA 1
ATOM 721 C C . ASP A 1 97 ? 0.177 -9.483 -11.039 1.00 34.70 96 ASP A C 1
ATOM 722 O O . ASP A 1 97 ? 0.156 -10.632 -10.579 1.00 32.02 96 ASP A O 1
ATOM 727 N N . LEU A 1 98 ? 1.248 -8.694 -10.976 1.00 35.32 97 LEU A N 1
ATOM 728 C CA . LEU A 1 98 ? 2.473 -9.112 -10.304 1.00 35.17 97 LEU A CA 1
ATOM 729 C C . LEU A 1 98 ? 2.524 -8.238 -9.056 1.00 34.46 97 LEU A C 1
ATOM 730 O O . LEU A 1 98 ? 2.135 -7.071 -9.097 1.00 34.75 97 LEU A O 1
ATOM 735 N N . THR A 1 99 ? 2.987 -8.791 -7.945 1.00 33.15 98 THR A N 1
ATOM 736 C CA . THR A 1 99 ? 3.038 -8.012 -6.716 1.00 34.22 98 THR A CA 1
ATOM 737 C C . THR A 1 99 ? 4.453 -7.810 -6.178 1.00 33.72 98 THR A C 1
ATOM 738 O O . THR A 1 99 ? 5.228 -8.761 -6.055 1.00 33.30 98 THR A O 1
ATOM 742 N N . VAL A 1 100 ? 4.778 -6.562 -5.863 1.00 32.58 99 VAL A N 1
ATOM 743 C CA . VAL A 1 100 ? 6.080 -6.228 -5.316 1.00 32.66 99 VAL A CA 1
ATOM 744 C C . VAL A 1 100 ? 5.845 -5.891 -3.849 1.00 35.46 99 VAL A C 1
ATOM 745 O O . VAL A 1 100 ? 5.239 -4.875 -3.512 1.00 35.46 99 VAL A O 1
ATOM 749 N N . HIS A 1 101 ? 6.323 -6.761 -2.974 1.00 38.61 100 HIS A N 1
ATOM 750 C CA . HIS A 1 101 ? 6.119 -6.571 -1.557 1.00 40.49 100 HIS A CA 1
ATOM 751 C C . HIS A 1 101 ? 7.357 -6.051 -0.872 1.00 42.02 100 HIS A C 1
ATOM 752 O O . HIS A 1 101 ? 8.399 -6.704 -0.854 1.00 41.29 100 HIS A O 1
ATOM 759 N N . LEU A 1 102 ? 7.230 -4.849 -0.328 1.00 44.94 101 LEU A N 1
ATOM 760 C CA . LEU A 1 102 ? 8.303 -4.200 0.401 1.00 48.53 101 LEU A CA 1
ATOM 761 C C . LEU A 1 102 ? 7.781 -4.034 1.813 1.00 51.27 101 LEU A C 1
ATOM 762 O O . LEU A 1 102 ? 6.580 -4.175 2.066 1.00 52.81 101 LEU A O 1
ATOM 767 N N . PRO A 1 103 ? 8.676 -3.751 2.761 1.00 53.09 102 PRO A N 1
ATOM 768 C CA . PRO A 1 103 ? 8.176 -3.581 4.126 1.00 53.09 102 PRO A CA 1
ATOM 769 C C . PRO A 1 103 ? 7.426 -2.256 4.241 1.00 51.81 102 PRO A C 1
ATOM 770 O O . PRO A 1 103 ? 8.024 -1.180 4.161 1.00 51.30 102 PRO A O 1
ATOM 774 N N . GLY A 1 104 ? 6.110 -2.342 4.398 1.00 51.61 103 GLY A N 1
ATOM 775 C CA . GLY A 1 104 ? 5.304 -1.141 4.531 1.00 49.17 103 GLY A CA 1
ATOM 776 C C . GLY A 1 104 ? 4.521 -0.787 3.288 1.00 47.13 103 GLY A C 1
ATOM 777 O O . GLY A 1 104 ? 3.620 0.055 3.337 1.00 46.79 103 GLY A O 1
ATOM 778 N N . HIS A 1 105 ? 4.857 -1.428 2.173 1.00 45.09 104 HIS A N 1
ATOM 779 C CA . HIS A 1 105 ? 4.178 -1.156 0.914 1.00 43.93 104 HIS A CA 1
ATOM 780 C C . HIS A 1 105 ? 4.063 -2.378 0.020 1.00 43.27 104 HIS A C 1
ATOM 781 O O . HIS A 1 105 ? 4.926 -3.257 0.020 1.00 42.01 104 HIS A O 1
ATOM 788 N N . GLN A 1 106 ? 2.988 -2.415 -0.752 1.00 42.48 105 GLN A N 1
ATOM 789 C CA . GLN A 1 106 ? 2.754 -3.495 -1.690 1.00 43.45 105 GLN A CA 1
ATOM 790 C C . GLN A 1 106 ? 2.411 -2.779 -2.992 1.00 41.95 105 GLN A C 1
ATOM 791 O O . GLN A 1 106 ? 1.540 -1.915 -3.009 1.00 44.38 105 GLN A O 1
ATOM 797 N N . PHE A 1 107 ? 3.125 -3.094 -4.066 1.00 39.42 106 PHE A N 1
ATOM 798 C CA . PHE A 1 107 ? 2.862 -2.452 -5.349 1.00 37.65 106 PHE A CA 1
ATOM 799 C C . PHE A 1 107 ? 2.331 -3.482 -6.311 1.00 36.77 106 PHE A C 1
ATOM 800 O O . PHE A 1 107 ? 2.587 -4.675 -6.168 1.00 35.80 106 PHE A O 1
ATOM 808 N N . SER A 1 108 ? 1.595 -3.010 -7.303 1.00 37.79 107 SER A N 1
ATOM 809 C CA . SER A 1 108 ? 1.022 -3.892 -8.307 1.00 38.13 107 SER A CA 1
ATOM 810 C C . SER A 1 108 ? 1.495 -3.464 -9.697 1.00 34.90 107 SER A C 1
ATOM 811 O O . SER A 1 108 ? 1.800 -2.297 -9.922 1.00 34.66 107 SER A O 1
ATOM 814 N N . PHE A 1 109 ? 1.591 -4.421 -10.609 1.00 32.91 108 PHE A N 1
ATOM 815 C CA . PHE A 1 109 ? 1.988 -4.140 -11.987 1.00 32.19 108 PHE A CA 1
ATOM 816 C C . PHE A 1 109 ? 1.207 -5.157 -12.825 1.00 32.16 108 PHE A C 1
ATOM 817 O O . PHE A 1 109 ? 1.082 -6.321 -12.440 1.00 31.78 108 PHE A O 1
ATOM 825 N N . PRO A 1 110 ? 0.657 -4.732 -13.973 1.00 32.56 109 PRO A N 1
ATOM 826 C CA . PRO A 1 110 ? -0.108 -5.672 -14.794 1.00 33.68 109 PRO A CA 1
ATOM 827 C C . PRO A 1 110 ? 0.708 -6.855 -15.312 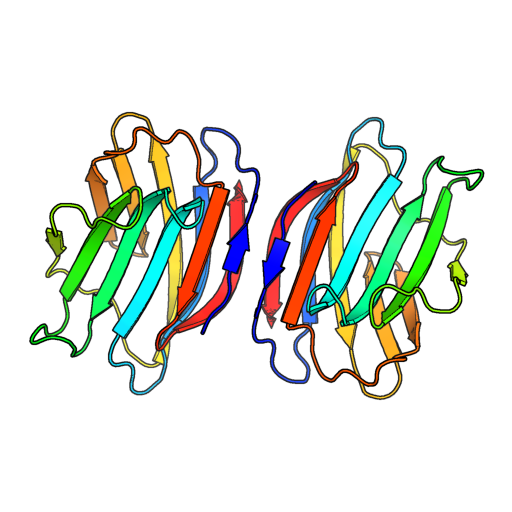1.00 34.48 109 PRO A C 1
ATOM 828 O O . PRO A 1 110 ? 1.875 -6.703 -15.674 1.00 34.26 109 PRO A O 1
ATOM 832 N N . ASN A 1 111 ? 0.092 -8.034 -15.321 1.00 34.76 110 ASN A N 1
ATOM 833 C CA . ASN A 1 111 ? 0.757 -9.246 -15.810 1.00 37.33 110 ASN A CA 1
ATOM 834 C C . ASN A 1 111 ? 0.636 -9.246 -17.330 1.00 36.84 110 ASN A C 1
ATOM 835 O O . ASN A 1 111 ? -0.139 -10.006 -17.898 1.00 39.74 110 ASN A O 1
ATOM 840 N N . ARG A 1 112 ? 1.417 -8.389 -17.968 1.00 36.65 111 ARG A N 1
ATOM 841 C CA . ARG A 1 112 ? 1.408 -8.217 -19.415 1.00 38.05 111 ARG A CA 1
ATOM 842 C C . ARG A 1 112 ? 1.706 -9.412 -20.316 1.00 38.49 111 ARG A C 1
ATOM 843 O O . ARG A 1 112 ? 0.988 -9.644 -21.281 1.00 39.33 111 ARG A O 1
ATOM 851 N N . LEU A 1 113 ? 2.760 -10.160 -20.026 1.00 40.71 112 LEU A N 1
ATOM 852 C CA . LEU A 1 113 ? 3.109 -11.310 -20.856 1.00 41.35 112 LEU A CA 1
ATOM 853 C C . LEU A 1 113 ? 2.337 -12.569 -20.487 1.00 41.71 112 LEU A C 1
ATOM 854 O O . LEU A 1 113 ? 2.488 -13.601 -21.128 1.00 41.81 112 LEU A O 1
ATOM 859 N N . GLY A 1 114 ? 1.502 -12.477 -19.456 1.00 41.98 113 GLY A N 1
ATOM 860 C CA . GLY A 1 114 ? 0.729 -13.628 -19.024 1.00 41.53 113 GLY A CA 1
ATOM 861 C C . GLY A 1 114 ? 1.591 -14.770 -18.508 1.00 41.43 113 GLY A C 1
ATOM 862 O O . GLY A 1 114 ? 1.335 -15.938 -18.815 1.00 40.08 113 GLY A O 1
ATOM 863 N N . LEU A 1 115 ? 2.611 -14.438 -17.722 1.00 40.48 114 LEU A N 1
ATOM 864 C CA . LEU A 1 115 ? 3.511 -15.444 -17.168 1.00 40.67 114 LEU A CA 1
ATOM 865 C C . LEU A 1 115 ? 2.853 -16.115 -15.976 1.00 41.92 114 LEU A C 1
ATOM 866 O O . LEU A 1 115 ? 1.994 -15.529 -15.324 1.00 41.93 114 LEU A O 1
ATOM 871 N N . SER A 1 116 ? 3.254 -17.349 -15.689 1.00 43.23 115 SER A N 1
ATOM 872 C CA . SER A 1 116 ? 2.684 -18.072 -14.562 1.00 43.62 115 SER A CA 1
ATOM 873 C C . SER A 1 116 ? 3.627 -18.049 -13.361 1.00 42.19 115 SER A C 1
ATOM 874 O O . SER A 1 116 ? 3.181 -18.011 -12.216 1.00 43.14 115 SER A O 1
ATOM 877 N N . VAL A 1 117 ? 4.928 -18.057 -13.622 1.00 40.89 116 VAL A N 1
ATOM 878 C CA . VAL A 1 117 ? 5.918 -18.043 -12.547 1.00 40.53 116 VAL A CA 1
ATOM 879 C C . VAL A 1 117 ? 7.182 -17.286 -12.942 1.00 39.50 116 VAL A C 1
ATOM 880 O O . VAL A 1 117 ? 7.337 -16.856 -14.087 1.00 38.55 116 VAL A O 1
ATOM 884 N N . PHE A 1 118 ? 8.084 -17.127 -11.980 1.00 38.26 117 PHE A N 1
ATOM 885 C CA . PHE A 1 118 ? 9.359 -16.454 -12.212 1.00 37.42 117 PHE A CA 1
ATOM 886 C C . PHE A 1 118 ? 10.458 -17.517 -12.368 1.00 37.74 117 PHE A C 1
ATOM 887 O O . PHE A 1 118 ? 10.732 -18.279 -11.438 1.00 39.38 117 PHE A O 1
ATOM 895 N N . ASP A 1 119 ? 11.067 -17.573 -13.548 1.00 36.20 118 ASP A N 1
ATOM 896 C CA . ASP A 1 119 ? 12.138 -18.526 -13.829 1.00 36.48 118 ASP A CA 1
ATOM 897 C C . ASP A 1 119 ? 13.459 -17.812 -14.030 1.00 34.38 118 ASP A C 1
ATOM 898 O O . ASP A 1 119 ? 14.522 -18.435 -14.028 1.00 35.48 118 ASP A O 1
ATOM 903 N N . TYR A 1 120 ? 13.378 -16.501 -14.217 1.00 32.63 119 TYR A N 1
ATOM 904 C CA . TYR A 1 120 ? 14.553 -15.686 -14.451 1.00 30.27 119 TYR A CA 1
ATOM 905 C C . TYR A 1 120 ? 14.632 -14.464 -13.543 1.00 30.20 119 TYR A C 1
ATOM 906 O O . TYR A 1 120 ? 13.620 -13.817 -13.249 1.00 28.51 119 TYR A O 1
ATOM 915 N N . PHE A 1 121 ? 15.849 -14.167 -13.098 1.00 30.10 120 PHE A N 1
ATOM 916 C CA . PHE A 1 121 ? 16.108 -13.008 -12.255 1.00 30.85 120 PHE A CA 1
ATOM 917 C C . PHE A 1 121 ? 17.522 -12.484 -12.442 1.00 29.61 120 PHE A C 1
ATOM 918 O O . PHE A 1 121 ? 18.478 -13.254 -12.462 1.00 30.97 120 PHE A O 1
ATOM 926 N N . ASP A 1 122 ? 17.647 -11.172 -12.606 1.00 30.01 121 ASP A N 1
ATOM 927 C CA . ASP A 1 122 ? 18.960 -10.559 -12.725 1.00 30.40 121 ASP A CA 1
ATOM 928 C C . ASP A 1 122 ? 18.888 -9.181 -12.083 1.00 30.19 121 ASP A C 1
ATOM 929 O O . ASP A 1 122 ? 17.802 -8.670 -11.802 1.00 30.69 121 ASP A O 1
ATOM 934 N N . THR A 1 123 ? 20.041 -8.589 -11.817 1.00 31.49 122 THR A N 1
ATOM 935 C CA . THR A 1 123 ? 20.073 -7.287 -11.174 1.00 32.83 122 THR A CA 1
ATOM 936 C C . THR A 1 123 ? 21.431 -6.634 -11.360 1.00 32.02 122 THR A C 1
ATOM 937 O O . THR A 1 123 ? 22.430 -7.322 -11.532 1.00 33.44 122 THR A O 1
ATOM 941 N N . HIS A 1 124 ? 21.449 -5.305 -11.347 1.00 31.53 123 HIS A N 1
ATOM 942 C CA . HIS A 1 124 ? 22.678 -4.530 -11.470 1.00 32.19 123 HIS A CA 1
ATOM 943 C C . HIS A 1 124 ? 22.394 -3.133 -10.935 1.00 31.98 123 HIS A C 1
ATOM 944 O O . HIS A 1 124 ? 21.254 -2.815 -10.597 1.00 30.28 123 HIS A O 1
ATOM 951 N N . GLY A 1 125 ? 23.428 -2.301 -10.867 1.00 32.35 124 GLY A N 1
ATOM 952 C CA . GLY A 1 125 ? 23.255 -0.961 -10.353 1.00 31.71 124 GLY A CA 1
ATOM 953 C C . GLY A 1 125 ? 23.764 -0.871 -8.926 1.00 33.74 124 GLY A C 1
ATOM 954 O O . GLY A 1 125 ? 24.554 -1.713 -8.484 1.00 32.61 124 GLY A O 1
ATOM 955 N N . ASP A 1 126 ? 23.290 0.129 -8.192 1.00 33.68 125 ASP A N 1
ATOM 956 C CA . ASP A 1 126 ? 23.742 0.349 -6.826 1.00 33.32 125 ASP A CA 1
ATOM 957 C C . ASP A 1 126 ? 23.065 -0.496 -5.751 1.00 32.83 125 ASP A C 1
ATOM 958 O O . ASP A 1 126 ? 22.545 0.022 -4.764 1.00 32.99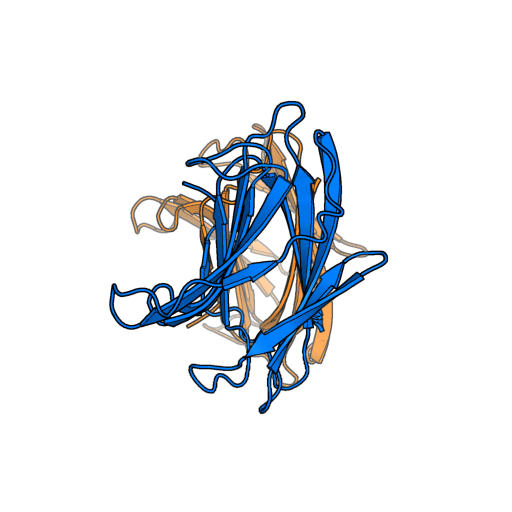 125 ASP A O 1
ATOM 963 N N . PHE A 1 127 ? 23.094 -1.805 -5.949 1.00 31.95 126 PHE A N 1
ATOM 964 C CA . PHE A 1 127 ? 22.504 -2.755 -5.011 1.00 31.60 126 PHE A CA 1
ATOM 965 C C . PHE A 1 127 ? 23.398 -3.984 -5.003 1.00 30.22 126 PHE A C 1
ATOM 966 O O . PHE A 1 127 ? 23.863 -4.414 -6.052 1.00 28.48 126 PHE A O 1
ATOM 974 N N . THR A 1 128 ? 23.634 -4.540 -3.820 1.00 29.51 127 THR A N 1
ATOM 975 C CA . THR A 1 128 ? 24.459 -5.726 -3.678 1.00 28.70 127 THR A CA 1
ATOM 976 C C . THR A 1 128 ? 23.583 -6.883 -3.220 1.00 28.60 127 THR A C 1
ATOM 977 O O . THR A 1 128 ? 23.079 -6.883 -2.097 1.00 28.69 127 THR A O 1
ATOM 981 N N . LEU A 1 129 ? 23.407 -7.869 -4.093 1.00 26.94 128 LEU A N 1
ATOM 982 C CA . LEU A 1 129 ? 22.590 -9.039 -3.781 1.00 27.20 128 LEU A CA 1
ATOM 983 C C . LEU A 1 129 ? 23.284 -9.952 -2.771 1.00 27.44 128 LEU A C 1
ATOM 984 O O . LEU A 1 129 ? 24.494 -10.124 -2.816 1.00 29.67 128 LEU A O 1
ATOM 989 N N . ARG A 1 130 ? 22.516 -10.541 -1.864 1.00 29.26 129 ARG A N 1
ATOM 990 C CA . ARG A 1 130 ? 23.087 -11.444 -0.876 1.00 31.29 129 ARG A CA 1
ATOM 991 C C . ARG A 1 130 ? 22.211 -12.694 -0.746 1.00 30.47 129 ARG A C 1
ATOM 992 O O . ARG A 1 130 ? 22.591 -13.665 -0.073 1.00 29.05 129 ARG A O 1
ATOM 1000 N N . SER A 1 131 ? 21.047 -12.683 -1.393 1.00 28.99 130 SER A N 1
ATOM 1001 C CA . SER A 1 131 ? 20.145 -13.822 -1.266 1.00 30.87 130 SER A CA 1
ATOM 1002 C C . SER A 1 131 ? 18.960 -13.878 -2.236 1.00 29.18 130 SER A C 1
ATOM 1003 O O . SER A 1 131 ? 18.330 -12.867 -2.540 1.00 27.76 130 SER A O 1
ATOM 1006 N N . VAL A 1 132 ? 18.665 -15.084 -2.706 1.00 29.31 131 VAL A N 1
ATOM 1007 C CA . VAL A 1 132 ? 17.538 -15.322 -3.600 1.00 30.76 131 VAL A CA 1
ATOM 1008 C C . VAL A 1 132 ? 16.893 -16.620 -3.138 1.00 30.29 131 VAL A C 1
ATOM 1009 O O . VAL A 1 132 ? 17.533 -17.672 -3.131 1.00 32.23 131 VAL A O 1
ATOM 1013 N N . SER A 1 133 ? 15.631 -16.553 -2.735 1.00 29.67 132 SER A N 1
ATOM 1014 C CA . SER A 1 133 ? 14.947 -17.743 -2.256 1.00 29.54 132 SER A CA 1
ATOM 1015 C C . SER A 1 133 ? 13.478 -17.722 -2.631 1.00 31.76 132 SER A C 1
ATOM 1016 O O . SER A 1 133 ? 12.888 -16.654 -2.832 1.00 31.05 132 SER A O 1
ATOM 1019 N N . TRP A 1 134 ? 12.883 -18.905 -2.724 1.00 32.56 133 TRP A N 1
ATOM 1020 C CA . TRP A 1 134 ? 11.474 -18.983 -3.073 1.00 34.13 133 TRP A CA 1
ATOM 1021 C C . TRP A 1 134 ? 10.732 -20.109 -2.372 1.00 35.27 133 TRP A C 1
ATOM 1022 O O . TRP A 1 134 ? 11.329 -21.091 -1.938 1.00 34.99 133 TRP A O 1
ATOM 1033 N N . GLU A 1 135 ? 9.420 -19.933 -2.252 1.00 39.20 134 GLU A N 1
ATOM 1034 C CA . GLU A 1 135 ? 8.540 -20.909 -1.615 1.00 41.48 134 GLU A CA 1
ATOM 1035 C C . GLU A 1 135 ? 7.122 -20.341 -1.611 1.00 42.81 134 GLU A C 1
ATOM 1036 O O . GLU A 1 135 ? 6.969 -19.148 -1.962 1.00 42.80 134 GLU A O 1
ATOM 1043 N N . GLN B 1 4 ? 19.982 -28.085 -18.125 1.00 54.81 3 GLN B N 1
ATOM 1044 C CA . GLN B 1 4 ? 18.598 -28.390 -17.649 1.00 53.58 3 GLN B CA 1
ATOM 1045 C C . GLN B 1 4 ? 18.426 -28.094 -16.162 1.00 50.75 3 GLN B C 1
ATOM 1046 O O . GLN B 1 4 ? 17.868 -28.908 -15.419 1.00 50.43 3 GLN B O 1
ATOM 1052 N N . GLY B 1 5 ? 18.900 -26.931 -15.729 1.00 45.43 4 GLY B N 1
ATOM 1053 C CA . GLY B 1 5 ? 18.772 -26.583 -14.328 1.00 41.07 4 GLY B CA 1
ATOM 1054 C C . GLY B 1 5 ? 19.166 -25.154 -14.022 1.00 36.73 4 GLY B C 1
ATOM 1055 O O . GLY B 1 5 ? 19.710 -24.458 -14.879 1.00 36.75 4 GLY B O 1
ATOM 1056 N N . PRO B 1 6 ? 18.900 -24.688 -12.795 1.00 33.18 5 PRO B N 1
ATOM 1057 C CA . PRO B 1 6 ? 19.235 -23.323 -12.388 1.00 31.91 5 PRO B CA 1
ATOM 1058 C C . PRO B 1 6 ? 20.699 -22.979 -12.625 1.00 32.11 5 PRO B C 1
ATOM 1059 O O . PRO B 1 6 ? 21.592 -23.804 -12.402 1.00 31.22 5 PRO B O 1
ATOM 1063 N N . VAL B 1 7 ? 20.936 -21.758 -13.093 1.00 32.04 6 VAL B N 1
ATOM 1064 C CA . VAL B 1 7 ? 22.286 -21.278 -13.341 1.00 32.08 6 VAL B CA 1
ATOM 1065 C C . VAL B 1 7 ? 22.421 -19.814 -12.937 1.00 32.75 6 VAL B C 1
ATOM 1066 O O . VAL B 1 7 ? 21.783 -18.944 -13.527 1.00 34.77 6 VAL B O 1
ATOM 1070 N N . CYS B 1 8 ? 23.249 -19.545 -11.933 1.00 33.24 7 CYS B N 1
ATOM 1071 C CA . CYS B 1 8 ? 23.479 -18.174 -11.494 1.00 33.97 7 CYS B CA 1
ATOM 1072 C C . CYS B 1 8 ? 24.930 -17.791 -11.768 1.00 32.98 7 CYS B C 1
ATOM 1073 O O . CYS B 1 8 ? 25.865 -18.451 -11.307 1.00 34.06 7 CYS B O 1
ATOM 1076 N N . THR B 1 9 ? 25.108 -16.716 -12.525 1.00 33.53 8 THR B N 1
ATOM 1077 C CA . THR B 1 9 ? 26.433 -16.228 -12.873 1.00 33.07 8 THR B CA 1
ATOM 1078 C C . THR B 1 9 ? 26.709 -14.910 -12.150 1.00 31.95 8 THR B C 1
ATOM 1079 O O . THR B 1 9 ? 25.780 -14.227 -11.716 1.00 30.30 8 THR B O 1
ATOM 1083 N N . ASN B 1 10 ? 27.987 -14.565 -12.023 1.00 30.95 9 ASN B N 1
ATOM 1084 C CA . ASN B 1 10 ? 28.412 -13.335 -11.358 1.00 32.68 9 ASN B CA 1
ATOM 1085 C C . ASN B 1 10 ? 27.696 -13.033 -10.049 1.00 32.02 9 ASN B C 1
ATOM 1086 O O . ASN B 1 10 ? 27.109 -11.964 -9.898 1.00 31.00 9 ASN B O 1
ATOM 1091 N N . LEU B 1 11 ? 27.757 -13.959 -9.100 1.00 30.88 10 LEU B N 1
ATOM 1092 C CA . LEU B 1 11 ? 27.108 -13.758 -7.813 1.00 30.66 10 LEU B CA 1
ATOM 1093 C C . LEU B 1 11 ? 27.747 -12.606 -7.062 1.00 31.29 10 LEU B C 1
ATOM 1094 O O . LEU B 1 11 ? 27.058 -11.836 -6.401 1.00 33.03 10 LEU B O 1
ATOM 1099 N N . GLY B 1 12 ? 29.067 -12.493 -7.157 1.00 33.28 11 GLY B N 1
ATOM 1100 C CA . GLY B 1 12 ? 29.761 -11.400 -6.495 1.00 34.04 11 GLY B CA 1
ATOM 1101 C C . GLY B 1 12 ? 30.102 -11.593 -5.028 1.00 34.21 11 GLY B C 1
ATOM 1102 O O . GLY B 1 12 ? 30.107 -10.633 -4.270 1.00 35.97 11 GLY B O 1
ATOM 1103 N N . LEU B 1 13 ? 30.377 -12.825 -4.621 1.00 35.08 12 LEU B N 1
ATOM 1104 C CA . LEU B 1 13 ? 30.735 -13.106 -3.234 1.00 36.09 12 LEU B CA 1
ATOM 1105 C C . LEU B 1 13 ? 32.036 -12.379 -2.919 1.00 37.68 12 LEU B C 1
ATOM 1106 O O . LEU B 1 13 ? 32.822 -12.087 -3.818 1.00 37.38 12 LEU B O 1
ATOM 1111 N N . LYS B 1 14 ? 32.258 -12.080 -1.647 1.00 38.84 13 LYS B N 1
ATOM 1112 C CA . LYS B 1 14 ? 33.487 -11.421 -1.229 1.00 41.10 13 LYS B CA 1
ATOM 1113 C C . LYS B 1 14 ? 34.336 -12.474 -0.522 1.00 41.41 13 LYS B C 1
ATOM 1114 O O . LYS B 1 14 ? 33.821 -13.505 -0.086 1.00 43.06 13 LYS B O 1
ATOM 1120 N N . PRO B 1 15 ? 35.652 -12.242 -0.410 1.00 40.93 14 PRO B N 1
ATOM 1121 C CA . PRO B 1 15 ? 36.470 -13.246 0.274 1.00 39.88 14 PRO B CA 1
ATOM 1122 C C . PRO B 1 15 ? 35.931 -13.498 1.681 1.00 40.28 14 PRO B C 1
ATOM 1123 O O . PRO B 1 15 ? 35.539 -12.564 2.382 1.00 40.82 14 PRO B O 1
ATOM 1127 N N . GLY B 1 16 ? 35.893 -14.763 2.084 1.00 39.90 15 GLY B N 1
ATOM 1128 C CA . GLY B 1 16 ? 35.396 -15.097 3.404 1.00 39.72 15 GLY B CA 1
ATOM 1129 C C . GLY B 1 16 ? 33.899 -15.360 3.473 1.00 40.03 15 GLY B C 1
ATOM 1130 O O . GLY B 1 16 ? 33.407 -15.856 4.487 1.00 39.06 15 GLY B O 1
ATOM 1131 N N . GLN B 1 17 ? 33.161 -15.022 2.417 1.00 39.17 16 GLN B N 1
ATOM 1132 C CA . GLN B 1 17 ? 31.718 -15.260 2.418 1.00 39.09 16 GLN B CA 1
ATOM 1133 C C . GLN B 1 17 ? 31.431 -16.693 1.999 1.00 37.01 16 GLN B C 1
ATOM 1134 O O . GLN B 1 17 ? 32.049 -17.206 1.075 1.00 36.66 16 GLN B O 1
ATOM 1140 N N . ARG B 1 18 ? 30.498 -17.336 2.694 1.00 37.88 17 ARG B N 1
ATOM 1141 C CA . ARG B 1 18 ? 30.130 -18.726 2.415 1.00 38.02 17 ARG B CA 1
ATOM 1142 C C . ARG B 1 18 ? 28.770 -18.849 1.717 1.00 37.20 17 ARG B C 1
ATOM 1143 O O . ARG B 1 18 ? 27.807 -18.157 2.070 1.00 34.66 17 ARG B O 1
ATOM 1151 N N . LEU B 1 19 ? 28.693 -19.761 0.750 1.00 35.38 18 LEU B N 1
ATOM 1152 C CA . LEU B 1 19 ? 27.467 -19.971 -0.004 1.00 33.26 18 LEU B CA 1
ATOM 1153 C C . LEU B 1 19 ? 26.570 -21.084 0.552 1.00 33.12 18 LEU B C 1
ATOM 1154 O O . LEU B 1 19 ? 26.945 -22.257 0.562 1.00 32.46 18 LEU B O 1
ATOM 1159 N N . THR B 1 20 ? 25.386 -20.709 1.023 1.00 30.94 19 THR B N 1
ATOM 1160 C CA . THR B 1 20 ? 24.436 -21.685 1.534 1.00 32.47 19 THR B CA 1
ATOM 1161 C C . THR B 1 20 ? 23.356 -21.987 0.482 1.00 32.47 19 THR B C 1
ATOM 1162 O O . THR B 1 20 ? 22.758 -21.081 -0.097 1.00 32.83 19 THR B O 1
ATOM 1166 N N . VAL B 1 21 ? 23.129 -23.270 0.238 1.00 33.08 20 VAL B N 1
ATOM 1167 C CA . VAL B 1 21 ? 22.146 -23.725 -0.738 1.00 34.13 20 VAL B CA 1
ATOM 1168 C C . VAL B 1 21 ? 21.110 -24.617 -0.071 1.00 34.47 20 VAL B C 1
ATOM 1169 O O . VAL B 1 21 ? 21.462 -25.533 0.667 1.00 34.95 20 VAL B O 1
ATOM 1173 N N . LYS B 1 22 ? 19.833 -24.335 -0.325 1.00 34.15 21 LYS B N 1
ATOM 1174 C CA . LYS B 1 22 ? 18.738 -25.119 0.242 1.00 34.40 21 LYS B CA 1
ATOM 1175 C C . LYS B 1 22 ? 17.846 -25.651 -0.871 1.00 32.57 21 LYS B C 1
ATOM 1176 O O . LYS B 1 22 ? 17.658 -24.994 -1.887 1.00 33.17 21 LYS B O 1
ATOM 1182 N N . GLY B 1 23 ? 17.290 -26.839 -0.661 1.00 34.84 22 GLY B N 1
ATOM 1183 C CA . GLY B 1 23 ? 16.405 -27.446 -1.642 1.00 35.02 22 GLY B CA 1
ATOM 1184 C C . GLY B 1 23 ? 15.890 -28.787 -1.150 1.00 35.27 22 GLY B C 1
ATOM 1185 O O . GLY B 1 23 ? 16.126 -29.168 0.001 1.00 35.48 22 GLY B O 1
ATOM 1186 N N . ILE B 1 24 ? 15.179 -29.510 -2.005 1.00 35.13 23 ILE B N 1
ATOM 1187 C CA . ILE B 1 24 ? 14.653 -30.810 -1.601 1.00 35.25 23 ILE B CA 1
ATOM 1188 C C . ILE B 1 24 ? 15.128 -31.879 -2.560 1.00 34.21 23 ILE B C 1
ATOM 1189 O O . ILE B 1 24 ? 15.147 -31.662 -3.773 1.00 32.06 23 ILE B O 1
ATOM 1194 N N . ILE B 1 25 ? 15.527 -33.026 -2.020 1.00 32.90 24 ILE B N 1
ATOM 1195 C CA . ILE B 1 25 ? 15.951 -34.124 -2.872 1.00 33.76 24 ILE B CA 1
ATOM 1196 C C . ILE B 1 25 ? 14.671 -34.840 -3.318 1.00 35.16 24 ILE B C 1
ATOM 1197 O O . ILE B 1 25 ? 13.775 -35.086 -2.508 1.00 34.19 24 ILE B O 1
ATOM 1202 N N . ALA B 1 26 ? 14.577 -35.144 -4.611 1.00 35.00 25 ALA B N 1
ATOM 1203 C CA . ALA B 1 26 ? 13.403 -35.817 -5.157 1.00 37.53 25 ALA B CA 1
ATOM 1204 C C . ALA B 1 26 ? 13.060 -37.140 -4.443 1.00 40.12 25 ALA B C 1
ATOM 1205 O O . ALA B 1 26 ? 13.925 -37.795 -3.851 1.00 38.61 25 ALA B O 1
ATOM 1207 N N . PRO B 1 27 ? 11.780 -37.543 -4.489 1.00 41.94 26 PRO B N 1
ATOM 1208 C CA . PRO B 1 27 ? 11.324 -38.785 -3.850 1.00 43.42 26 PRO B CA 1
ATOM 1209 C C . PRO B 1 27 ? 12.103 -40.027 -4.299 1.00 43.71 26 PRO B C 1
ATOM 1210 O O . PRO B 1 27 ? 12.528 -40.834 -3.468 1.00 44.47 26 PRO B O 1
ATOM 1214 N N . ASN B 1 28 ? 12.294 -40.174 -5.607 1.00 43.23 27 ASN B N 1
ATOM 1215 C CA . ASN B 1 28 ? 13.018 -41.322 -6.146 1.00 44.20 27 ASN B CA 1
ATOM 1216 C C . ASN B 1 28 ? 14.314 -40.879 -6.824 1.00 42.65 27 ASN B C 1
ATOM 1217 O O . ASN B 1 28 ? 14.619 -41.299 -7.941 1.00 40.59 27 ASN B O 1
ATOM 1222 N N . ALA B 1 29 ? 15.073 -40.038 -6.128 1.00 40.77 28 ALA B N 1
ATOM 1223 C CA . ALA B 1 29 ? 16.330 -39.496 -6.636 1.00 39.78 28 ALA B CA 1
ATOM 1224 C C . ALA B 1 29 ? 17.384 -40.535 -6.967 1.00 39.15 28 ALA B C 1
ATOM 1225 O O . ALA B 1 29 ? 17.608 -41.473 -6.208 1.00 39.41 28 ALA B O 1
ATOM 1227 N N . LYS B 1 30 ? 18.035 -40.357 -8.110 1.00 38.22 29 LYS B N 1
ATOM 1228 C CA . LYS B 1 30 ? 19.099 -41.257 -8.527 1.00 37.84 29 LYS B CA 1
ATOM 1229 C C . LYS B 1 30 ? 20.413 -40.526 -8.290 1.00 36.50 29 LYS B C 1
ATOM 1230 O O . LYS B 1 30 ? 21.436 -41.144 -7.993 1.00 35.76 29 LYS B O 1
ATOM 1236 N N . SER B 1 31 ? 20.367 -39.199 -8.421 1.00 36.44 30 SER B N 1
ATOM 1237 C CA . SER B 1 31 ? 21.535 -38.337 -8.209 1.00 35.17 30 SER B CA 1
ATOM 1238 C C . SER B 1 31 ? 21.273 -36.889 -8.612 1.00 33.78 30 SER B C 1
ATOM 1239 O O . SER B 1 31 ? 20.315 -36.587 -9.323 1.00 34.60 30 SER B O 1
ATOM 1242 N N . PHE B 1 32 ? 22.140 -35.995 -8.149 1.00 32.19 31 PHE B N 1
ATOM 1243 C CA . PHE B 1 32 ? 22.044 -34.580 -8.476 1.00 32.10 31 PHE B CA 1
ATOM 1244 C C . PHE B 1 32 ? 23.433 -33.974 -8.365 1.00 32.91 31 PHE B C 1
ATOM 1245 O O . PHE B 1 32 ? 24.321 -34.565 -7.745 1.00 30.97 31 PHE B O 1
ATOM 1253 N N . VAL B 1 33 ? 23.635 -32.823 -8.998 1.00 32.16 32 VAL B N 1
ATOM 1254 C CA . VAL B 1 33 ? 24.921 -32.158 -8.911 1.00 34.50 32 VAL B CA 1
ATOM 1255 C C . VAL B 1 33 ? 24.801 -30.664 -8.630 1.00 34.44 32 VAL B C 1
ATOM 1256 O O . VAL B 1 33 ? 23.823 -30.011 -8.991 1.00 35.35 32 VAL B O 1
ATOM 1260 N N . MET B 1 34 ? 25.812 -30.145 -7.948 1.00 34.30 33 MET B N 1
ATOM 1261 C CA . MET B 1 34 ? 25.899 -28.738 -7.633 1.00 31.60 33 MET B CA 1
ATOM 1262 C C . MET B 1 34 ? 27.301 -28.352 -8.056 1.00 31.66 33 MET B C 1
ATOM 1263 O O . MET B 1 34 ? 28.265 -28.962 -7.610 1.00 32.45 33 MET B O 1
ATOM 1268 N N . ASN B 1 35 ? 27.406 -27.370 -8.947 1.00 31.89 34 ASN B N 1
ATOM 1269 C CA . ASN B 1 35 ? 28.700 -26.898 -9.422 1.00 33.55 34 ASN B CA 1
ATOM 1270 C C . ASN B 1 35 ? 29.010 -25.508 -8.886 1.00 33.10 34 ASN B C 1
ATOM 1271 O O . ASN B 1 35 ? 28.217 -24.588 -9.042 1.00 33.86 34 ASN B O 1
ATOM 1276 N N . LEU B 1 36 ? 30.176 -25.377 -8.259 1.00 33.89 35 LEU B N 1
ATOM 1277 C CA . LEU B 1 36 ? 30.650 -24.123 -7.687 1.00 33.09 35 LEU B CA 1
ATOM 1278 C C . LEU B 1 36 ? 31.952 -23.706 -8.372 1.00 35.99 35 LEU B C 1
ATOM 1279 O O . LEU B 1 36 ? 32.788 -24.552 -8.696 1.00 35.80 35 LEU B O 1
ATOM 1284 N N . GLY B 1 37 ? 32.126 -22.404 -8.585 1.00 37.39 36 GLY B N 1
ATOM 1285 C CA . GLY B 1 37 ? 33.340 -21.922 -9.215 1.00 39.29 36 GLY B CA 1
ATOM 1286 C C . GLY B 1 37 ? 33.330 -20.438 -9.525 1.00 40.56 36 GLY B C 1
ATOM 1287 O O . GLY B 1 37 ? 32.669 -19.649 -8.848 1.00 40.29 36 GLY B O 1
ATOM 1288 N N . LYS B 1 38 ? 34.072 -20.064 -10.562 1.00 42.53 37 LYS B N 1
ATOM 1289 C CA . LYS B 1 38 ? 34.167 -18.680 -10.999 1.00 43.29 37 LYS B CA 1
ATOM 1290 C C . LYS B 1 38 ? 33.240 -18.452 -12.191 1.00 43.18 37 LYS B C 1
ATOM 1291 O O . LYS B 1 38 ? 32.684 -17.366 -12.367 1.00 43.13 37 LYS B O 1
ATOM 1297 N N . ASP B 1 39 ? 33.090 -19.485 -13.011 1.00 41.40 38 ASP B N 1
ATOM 1298 C CA . ASP B 1 39 ? 32.232 -19.426 -14.187 1.00 41.59 38 ASP B CA 1
ATOM 1299 C C . ASP B 1 39 ? 32.014 -20.850 -14.671 1.00 40.76 38 ASP B C 1
ATOM 1300 O O . ASP B 1 39 ? 32.652 -21.773 -14.175 1.00 40.98 38 ASP B O 1
ATOM 1305 N N . SER B 1 40 ? 31.118 -21.032 -15.634 1.00 40.42 39 SER B N 1
ATOM 1306 C CA . SER B 1 40 ? 30.799 -22.367 -16.132 1.00 41.96 39 SER B CA 1
ATOM 1307 C C . SER B 1 40 ? 31.993 -23.211 -16.569 1.00 42.36 39 SER B C 1
ATOM 1308 O O . SER B 1 40 ? 31.919 -24.435 -16.554 1.00 41.98 39 SER B O 1
ATOM 1311 N N . THR B 1 41 ? 33.091 -22.563 -16.946 1.00 44.22 40 THR B N 1
ATOM 1312 C CA . THR B 1 41 ? 34.280 -23.279 -17.404 1.00 44.91 40 THR B CA 1
ATOM 1313 C C . THR B 1 41 ? 35.415 -23.261 -16.388 1.00 45.34 40 THR B C 1
ATOM 1314 O O . THR B 1 41 ? 36.570 -23.512 -16.731 1.00 47.17 40 THR B O 1
ATOM 1318 N N . HIS B 1 42 ? 35.089 -22.967 -15.137 1.00 43.49 41 HIS B N 1
ATOM 1319 C CA . HIS B 1 42 ? 36.095 -22.923 -14.084 1.00 41.51 41 HIS B CA 1
ATOM 1320 C C . HIS B 1 42 ? 35.446 -23.330 -12.778 1.00 39.54 41 HIS B C 1
ATOM 1321 O O . HIS B 1 42 ? 35.193 -22.496 -11.914 1.00 39.65 41 HIS B O 1
ATOM 1328 N N . LEU B 1 43 ? 35.185 -24.626 -12.646 1.00 37.59 42 LEU B N 1
ATOM 1329 C CA . LEU B 1 43 ? 34.535 -25.164 -11.465 1.00 34.81 42 LEU B CA 1
ATOM 1330 C C . LEU B 1 43 ? 35.499 -25.645 -10.389 1.00 35.41 42 LEU B C 1
ATOM 1331 O O . LEU B 1 43 ? 36.283 -26.570 -10.603 1.00 36.30 42 LEU B O 1
ATOM 1336 N N . GLY B 1 44 ? 35.438 -25.008 -9.225 1.00 35.22 43 GLY B N 1
ATOM 1337 C CA . GLY B 1 44 ? 36.289 -25.411 -8.122 1.00 33.04 43 GLY B CA 1
ATOM 1338 C C . GLY B 1 44 ? 35.736 -26.699 -7.536 1.00 33.07 43 GLY B C 1
ATOM 1339 O O . GLY B 1 44 ? 36.479 -27.639 -7.234 1.00 31.46 43 GLY B O 1
ATOM 1340 N N . LEU B 1 45 ? 34.417 -26.748 -7.379 1.00 31.31 44 LEU B N 1
ATOM 1341 C CA . LEU B 1 45 ? 33.781 -27.933 -6.838 1.00 31.90 44 LEU B CA 1
ATOM 1342 C C . LEU B 1 45 ? 32.597 -28.405 -7.647 1.00 32.01 44 LEU B C 1
ATOM 1343 O O . LEU B 1 45 ? 31.666 -27.646 -7.935 1.00 32.71 44 LEU B O 1
ATOM 1348 N N . HIS B 1 46 ? 32.661 -29.674 -8.023 1.00 32.13 45 HIS B N 1
ATOM 1349 C CA . HIS B 1 46 ? 31.596 -30.347 -8.744 1.00 31.34 45 HIS B CA 1
ATOM 1350 C C . HIS B 1 46 ? 31.199 -31.348 -7.664 1.00 30.88 45 HIS B C 1
ATOM 1351 O O . HIS B 1 46 ? 31.953 -32.273 -7.348 1.00 30.07 45 HIS B O 1
ATOM 1358 N N . PHE B 1 47 ? 30.026 -31.138 -7.088 1.00 30.48 46 PHE B N 1
ATOM 1359 C CA . PHE B 1 47 ? 29.523 -31.957 -5.995 1.00 28.84 46 PHE B CA 1
ATOM 1360 C C . PHE B 1 47 ? 28.371 -32.821 -6.520 1.00 27.71 46 PHE B C 1
ATOM 1361 O O . PHE B 1 47 ? 27.270 -32.326 -6.747 1.00 26.24 46 PHE B O 1
ATOM 1369 N N . ASN B 1 48 ? 28.631 -34.116 -6.697 1.00 28.23 47 ASN B N 1
ATOM 1370 C CA . ASN B 1 48 ? 27.641 -35.028 -7.261 1.00 28.52 47 ASN B CA 1
ATOM 1371 C C . ASN B 1 48 ? 27.271 -36.242 -6.417 1.00 28.91 47 ASN B C 1
ATOM 1372 O O . ASN B 1 48 ? 27.900 -37.297 -6.524 1.00 29.38 47 ASN B O 1
ATOM 1377 N N . PRO B 1 49 ? 26.243 -36.111 -5.561 1.00 29.91 48 PRO B N 1
ATOM 1378 C CA . PRO B 1 49 ? 25.837 -37.251 -4.734 1.00 31.45 48 PRO B CA 1
ATOM 1379 C C . PRO B 1 49 ? 25.082 -38.241 -5.628 1.00 32.82 48 PRO B C 1
ATOM 1380 O O . PRO B 1 49 ? 24.209 -37.843 -6.403 1.00 33.10 48 PRO B O 1
ATOM 1384 N N . ARG B 1 50 ? 25.425 -39.521 -5.541 1.00 32.42 49 ARG B N 1
ATOM 1385 C CA . ARG B 1 50 ? 24.751 -40.518 -6.360 1.00 32.27 49 ARG B CA 1
ATOM 1386 C C . ARG B 1 50 ? 24.096 -41.603 -5.512 1.00 32.58 49 ARG B C 1
ATOM 1387 O O . ARG B 1 50 ? 24.775 -42.336 -4.793 1.00 31.68 49 ARG B O 1
ATOM 1395 N N . PHE B 1 51 ? 22.773 -41.692 -5.592 1.00 33.64 50 PHE B N 1
ATOM 1396 C CA . PHE B 1 51 ? 22.033 -42.722 -4.871 1.00 35.16 50 PHE B CA 1
ATOM 1397 C C . PHE B 1 51 ? 22.225 -44.008 -5.668 1.00 36.52 50 PHE B C 1
ATOM 1398 O O . PHE B 1 51 ? 22.408 -45.089 -5.109 1.00 37.27 50 PHE B O 1
ATOM 1406 N N . ASP B 1 52 ? 22.209 -43.858 -6.987 1.00 38.78 51 ASP B N 1
ATOM 1407 C CA . ASP B 1 52 ? 22.376 -44.964 -7.917 1.00 39.65 51 ASP B CA 1
ATOM 1408 C C . ASP B 1 52 ? 22.627 -44.399 -9.315 1.00 39.87 51 ASP B C 1
ATOM 1409 O O . ASP B 1 52 ? 21.691 -43.988 -9.994 1.00 40.27 51 ASP B O 1
ATOM 1414 N N . ALA B 1 53 ? 23.885 -44.370 -9.742 1.00 41.09 52 ALA B N 1
ATOM 1415 C CA . ALA B 1 53 ? 24.224 -43.854 -11.065 1.00 42.24 52 ALA B CA 1
ATOM 1416 C C . ALA B 1 53 ? 25.665 -44.173 -11.440 1.00 43.83 52 ALA B C 1
ATOM 1417 O O . ALA B 1 53 ? 26.555 -44.154 -10.588 1.00 44.41 52 ALA B O 1
ATOM 1419 N N . HIS B 1 54 ? 25.889 -44.470 -12.718 1.00 44.70 53 HIS B N 1
ATOM 1420 C CA . HIS B 1 54 ? 27.222 -44.795 -13.218 1.00 44.58 53 HIS B CA 1
ATOM 1421 C C . HIS B 1 54 ? 27.905 -45.919 -12.434 1.00 43.57 53 HIS B C 1
ATOM 1422 O O . HIS B 1 54 ? 29.128 -45.959 -12.337 1.00 43.19 53 HIS B O 1
ATOM 1429 N N . GLY B 1 55 ? 27.123 -46.830 -11.874 1.00 43.58 54 GLY B N 1
ATOM 1430 C CA . GLY B 1 55 ? 27.717 -47.921 -11.124 1.00 44.63 54 GLY B CA 1
ATOM 1431 C C . GLY B 1 55 ? 27.982 -47.618 -9.657 1.00 45.32 54 GLY B C 1
ATOM 1432 O O . GLY B 1 55 ? 28.375 -48.511 -8.901 1.00 45.47 54 GLY B O 1
ATOM 1433 N N . ASP B 1 56 ? 27.775 -46.370 -9.243 1.00 43.33 55 ASP B N 1
ATOM 1434 C CA . ASP B 1 56 ? 27.992 -46.003 -7.848 1.00 42.71 55 ASP B CA 1
ATOM 1435 C C . ASP B 1 56 ? 26.689 -46.041 -7.066 1.00 40.81 55 ASP B C 1
ATOM 1436 O O . ASP B 1 56 ? 25.624 -45.722 -7.599 1.00 41.57 55 ASP B O 1
ATOM 1441 N N . VAL B 1 57 ? 26.784 -46.440 -5.801 1.00 37.97 56 VAL B N 1
ATOM 1442 C CA . VAL B 1 57 ? 25.630 -46.511 -4.919 1.00 35.98 56 VAL B CA 1
ATOM 1443 C C . VAL B 1 57 ? 25.959 -45.726 -3.645 1.00 35.44 56 VAL B C 1
ATOM 1444 O O . VAL B 1 57 ? 27.032 -45.888 -3.068 1.00 34.00 56 VAL B O 1
ATOM 1448 N N . ASN B 1 58 ? 25.038 -44.862 -3.233 1.00 35.27 57 ASN B N 1
ATOM 1449 C CA . ASN B 1 58 ? 25.196 -44.043 -2.031 1.00 35.09 57 ASN B CA 1
ATOM 1450 C C . ASN B 1 58 ? 26.610 -43.530 -1.747 1.00 35.43 57 ASN B C 1
ATOM 1451 O O . ASN B 1 58 ? 27.219 -43.877 -0.731 1.00 36.06 57 ASN B O 1
ATOM 1456 N N . LEU B 1 59 ? 27.135 -42.706 -2.643 1.00 34.80 58 LEU B N 1
ATOM 1457 C CA . LEU B 1 59 ? 28.452 -42.123 -2.451 1.00 32.84 58 LEU B CA 1
ATOM 1458 C C . LEU B 1 59 ? 28.490 -40.797 -3.188 1.00 32.66 58 LEU B C 1
ATOM 1459 O O . LEU B 1 59 ? 27.688 -40.564 -4.090 1.00 32.64 58 LEU B O 1
ATOM 1464 N N . ILE B 1 60 ? 29.413 -39.927 -2.792 1.00 31.54 59 ILE B N 1
ATOM 1465 C CA . ILE B 1 60 ? 29.535 -38.623 -3.412 1.00 32.36 59 ILE B CA 1
ATOM 1466 C C . ILE B 1 60 ? 30.763 -38.553 -4.312 1.00 34.24 59 ILE B C 1
ATOM 1467 O O . ILE B 1 60 ? 31.862 -38.946 -3.919 1.00 33.96 59 ILE B O 1
ATOM 1472 N N . VAL B 1 61 ? 30.565 -38.057 -5.526 1.00 34.66 60 VAL B N 1
ATOM 1473 C CA . VAL B 1 61 ? 31.657 -37.898 -6.473 1.00 34.97 60 VAL B CA 1
ATOM 1474 C C . VAL B 1 61 ? 31.978 -36.405 -6.544 1.00 37.29 60 VAL B C 1
ATOM 1475 O O . VAL B 1 61 ? 31.145 -35.606 -6.980 1.00 36.46 60 VAL B O 1
ATOM 1479 N N . CYS B 1 62 ? 33.173 -36.028 -6.104 1.00 36.63 61 CYS B N 1
ATOM 1480 C CA . CYS B 1 62 ? 33.578 -34.634 -6.144 1.00 37.08 61 CYS B CA 1
ATOM 1481 C C . CYS B 1 62 ? 34.679 -34.460 -7.183 1.00 36.28 61 CYS B C 1
ATOM 1482 O O . CYS B 1 62 ? 35.475 -35.368 -7.406 1.00 36.64 61 CYS B O 1
ATOM 1485 N N . ASN B 1 63 ? 34.716 -33.298 -7.826 1.00 35.40 62 ASN B N 1
ATOM 1486 C CA . ASN B 1 63 ? 35.730 -33.036 -8.837 1.00 36.60 62 ASN B CA 1
ATOM 1487 C C . ASN B 1 63 ? 35.836 -31.550 -9.177 1.00 37.70 62 ASN B C 1
ATOM 1488 O O . ASN B 1 63 ? 35.072 -30.713 -8.671 1.00 34.95 62 ASN B O 1
ATOM 1493 N N . SER B 1 64 ? 36.802 -31.234 -10.037 1.00 38.05 63 SER B N 1
ATOM 1494 C CA . SER B 1 64 ? 37.027 -29.871 -10.501 1.00 39.98 63 SER B CA 1
ATOM 1495 C C . SER B 1 64 ? 36.989 -29.890 -12.029 1.00 41.04 63 SER B C 1
ATOM 1496 O O . SER B 1 64 ? 37.272 -30.918 -12.644 1.00 40.67 63 SER B O 1
ATOM 1499 N N . LYS B 1 65 ? 36.614 -28.774 -12.643 1.00 43.58 64 LYS B N 1
ATOM 1500 C CA . LYS B 1 65 ? 36.583 -28.717 -14.095 1.00 47.79 64 LYS B CA 1
ATOM 1501 C C . LYS B 1 65 ? 37.141 -27.400 -14.612 1.00 50.25 64 LYS B C 1
ATOM 1502 O O . LYS B 1 65 ? 36.718 -26.322 -14.202 1.00 49.90 64 LYS B O 1
ATOM 1508 N N . LYS B 1 66 ? 38.111 -27.513 -15.512 1.00 53.62 65 LYS B N 1
ATOM 1509 C CA . LYS B 1 66 ? 38.774 -26.365 -16.114 1.00 57.17 65 LYS B CA 1
ATOM 1510 C C . LYS B 1 66 ? 38.750 -26.518 -17.631 1.00 58.30 65 LYS B C 1
ATOM 1511 O O . LYS B 1 66 ? 39.105 -27.572 -18.157 1.00 58.46 65 LYS B O 1
ATOM 1517 N N . MET B 1 67 ? 38.336 -25.466 -18.329 1.00 60.42 66 MET B N 1
ATOM 1518 C CA . MET B 1 67 ? 38.277 -25.484 -19.786 1.00 62.95 66 MET B CA 1
ATOM 1519 C C . MET B 1 67 ? 37.802 -26.820 -20.380 1.00 63.15 66 MET B C 1
ATOM 1520 O O . MET B 1 67 ? 38.491 -27.440 -21.197 1.00 63.14 66 MET B O 1
ATOM 1525 N N . GLU B 1 68 ? 36.611 -27.244 -19.963 1.00 62.06 67 GLU B N 1
ATOM 1526 C CA . GLU B 1 68 ? 35.982 -28.482 -20.425 1.00 61.36 67 GLU B CA 1
ATOM 1527 C C . GLU B 1 68 ? 36.711 -29.776 -20.082 1.00 59.12 67 GLU B C 1
ATOM 1528 O O . GLU B 1 68 ? 36.332 -30.837 -20.568 1.00 57.94 67 GLU B O 1
ATOM 1534 N N . GLU B 1 69 ? 37.750 -29.709 -19.259 1.00 57.71 68 GLU B N 1
ATOM 1535 C CA . GLU B 1 69 ? 38.459 -30.932 -18.903 1.00 56.43 68 GLU B CA 1
ATOM 1536 C C . GLU B 1 69 ? 38.351 -31.244 -17.412 1.00 53.44 68 GLU B C 1
ATOM 1537 O O . GLU B 1 69 ? 38.786 -30.466 -16.562 1.00 51.05 68 GLU B O 1
ATOM 1543 N N . TRP B 1 70 ? 37.753 -32.391 -17.104 1.00 51.67 69 TRP B N 1
ATOM 1544 C CA . TRP B 1 70 ? 37.578 -32.817 -15.716 1.00 49.19 69 TRP B CA 1
ATOM 1545 C C . TRP B 1 70 ? 38.898 -33.051 -15.011 1.00 47.04 69 TRP B C 1
ATOM 1546 O O . TRP B 1 70 ? 39.902 -33.389 -15.637 1.00 46.40 69 TRP B O 1
ATOM 1557 N N . GLY B 1 71 ? 38.884 -32.869 -13.697 1.00 46.63 70 GLY B N 1
ATOM 1558 C CA . GLY B 1 71 ? 40.080 -33.094 -12.904 1.00 47.44 70 GLY B CA 1
ATOM 1559 C C . GLY B 1 71 ? 40.065 -34.524 -12.392 1.00 46.71 70 GLY B C 1
ATOM 1560 O O . GLY B 1 71 ? 39.391 -35.383 -12.964 1.00 44.38 70 GLY B O 1
ATOM 1561 N N . THR B 1 72 ? 40.796 -34.790 -11.316 1.00 46.98 71 THR B N 1
ATOM 1562 C CA . THR B 1 72 ? 40.827 -36.136 -10.764 1.00 46.99 71 THR B CA 1
ATOM 1563 C C . THR B 1 72 ? 39.723 -36.346 -9.739 1.00 46.38 71 THR B C 1
ATOM 1564 O O . THR B 1 72 ? 39.638 -35.655 -8.722 1.00 44.63 71 THR B O 1
ATOM 1568 N N . GLU B 1 73 ? 38.887 -37.330 -10.040 1.00 46.67 72 GLU B N 1
ATOM 1569 C CA . GLU B 1 73 ? 37.743 -37.717 -9.231 1.00 46.92 72 GLU B CA 1
ATOM 1570 C C . GLU B 1 73 ? 38.111 -38.116 -7.807 1.00 46.86 72 GLU B C 1
ATOM 1571 O O . GLU B 1 73 ? 39.181 -38.668 -7.547 1.00 48.37 72 GLU B O 1
ATOM 1577 N N . GLN B 1 74 ? 37.208 -37.836 -6.882 1.00 45.46 73 GLN B N 1
ATOM 1578 C CA . GLN B 1 74 ? 37.409 -38.186 -5.489 1.00 45.03 73 GLN B CA 1
ATOM 1579 C C . GLN B 1 74 ? 36.047 -38.625 -4.972 1.00 43.87 73 GLN B C 1
ATOM 1580 O O . GLN B 1 74 ? 35.066 -37.892 -5.090 1.00 43.72 73 GLN B O 1
ATOM 1586 N N . ARG B 1 75 ? 35.988 -39.831 -4.420 1.00 41.17 74 ARG B N 1
ATOM 1587 C CA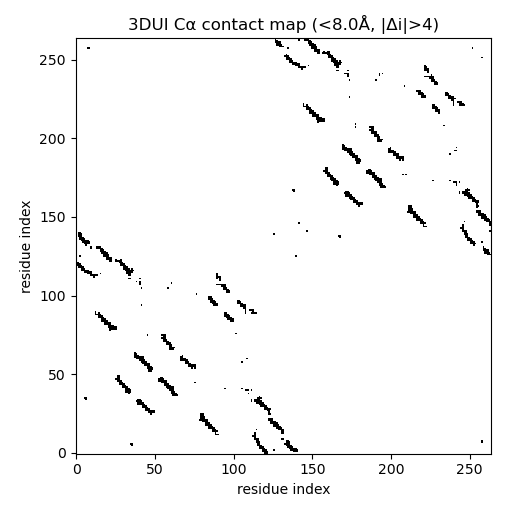 . ARG B 1 75 ? 34.745 -40.368 -3.902 1.00 38.92 74 ARG B CA 1
ATOM 1588 C C . ARG B 1 75 ? 34.678 -40.324 -2.384 1.00 38.65 74 ARG B C 1
ATOM 1589 O O . ARG B 1 75 ? 35.686 -40.465 -1.694 1.00 38.32 74 ARG B O 1
ATOM 1597 N N . GLU B 1 76 ? 33.468 -40.124 -1.880 1.00 37.40 75 GLU B N 1
ATOM 1598 C CA . GLU B 1 76 ? 33.207 -40.043 -0.453 1.00 36.48 75 GLU B CA 1
ATOM 1599 C C . GLU B 1 76 ? 32.075 -41.013 -0.160 1.00 36.69 75 GLU B C 1
ATOM 1600 O O . GLU B 1 76 ? 30.966 -40.855 -0.684 1.00 35.51 75 GLU B O 1
ATOM 1606 N N . THR B 1 77 ? 32.346 -42.023 0.665 1.00 36.12 76 THR B N 1
ATOM 1607 C CA . THR B 1 77 ? 31.314 -42.996 0.992 1.00 35.23 76 THR B CA 1
ATOM 1608 C C . THR B 1 77 ? 30.440 -42.599 2.176 1.00 35.00 76 THR B C 1
ATOM 1609 O O . THR B 1 77 ? 29.463 -43.286 2.474 1.00 35.02 76 THR B O 1
ATOM 1613 N N . VAL B 1 78 ? 30.785 -41.517 2.872 1.00 33.52 77 VAL B N 1
ATOM 1614 C CA . VAL B 1 78 ? 29.917 -41.063 3.959 1.00 34.10 77 VAL B CA 1
ATOM 1615 C C . VAL B 1 78 ? 28.833 -40.365 3.139 1.00 35.85 77 VAL B C 1
ATOM 1616 O O . VAL B 1 78 ? 29.100 -39.362 2.464 1.00 33.38 77 VAL B O 1
ATOM 1620 N N . PHE B 1 79 ? 27.623 -40.920 3.180 1.00 35.95 78 PHE B N 1
ATOM 1621 C CA . PHE B 1 79 ? 26.496 -40.427 2.386 1.00 36.59 78 PHE B CA 1
ATOM 1622 C C . PHE B 1 79 ? 25.290 -40.069 3.264 1.00 36.67 78 PHE B C 1
ATOM 1623 O O . PHE B 1 79 ? 24.371 -40.876 3.435 1.00 36.66 78 PHE B O 1
ATOM 1631 N N . PRO B 1 80 ? 25.263 -38.837 3.805 1.00 37.24 79 PRO B N 1
ATOM 1632 C CA . PRO B 1 80 ? 24.173 -38.378 4.670 1.00 38.02 79 PRO B CA 1
ATOM 1633 C C . PRO B 1 80 ? 22.874 -37.963 3.984 1.00 38.58 79 PRO B C 1
ATOM 1634 O O . PRO B 1 80 ? 21.972 -37.444 4.638 1.00 39.87 79 PRO B O 1
ATOM 1638 N N . PHE B 1 81 ? 22.764 -38.201 2.683 1.00 37.32 80 PHE B N 1
ATOM 1639 C CA . PHE B 1 81 ? 21.570 -37.799 1.951 1.00 37.32 80 PHE B CA 1
ATOM 1640 C C . PHE B 1 81 ? 20.438 -38.820 1.906 1.00 37.21 80 PHE B C 1
ATOM 1641 O O . PHE B 1 81 ? 20.660 -40.011 1.719 1.00 35.44 80 PHE B O 1
ATOM 1649 N N . GLN B 1 82 ? 19.219 -38.329 2.077 1.00 38.21 81 GLN B N 1
ATOM 1650 C CA . GLN B 1 82 ? 18.034 -39.170 2.017 1.00 40.93 81 GLN B CA 1
ATOM 1651 C C . GLN B 1 82 ? 17.100 -38.662 0.930 1.00 40.82 81 GLN B C 1
ATOM 1652 O O . GLN B 1 82 ? 16.967 -37.457 0.737 1.00 39.66 81 GLN B O 1
ATOM 1658 N N . LYS B 1 83 ? 16.455 -39.582 0.218 1.00 40.71 82 LYS B N 1
ATOM 1659 C CA . LYS B 1 83 ? 15.525 -39.199 -0.838 1.00 41.70 82 LYS B CA 1
ATOM 1660 C C . LYS B 1 83 ? 14.318 -38.464 -0.257 1.00 41.46 82 LYS B C 1
ATOM 1661 O O . LYS B 1 83 ? 13.919 -38.700 0.884 1.00 40.24 82 LYS B O 1
ATOM 1667 N N . GLY B 1 84 ? 13.755 -37.556 -1.046 1.00 42.94 83 GLY B N 1
ATOM 1668 C CA . GLY B 1 84 ? 12.597 -36.795 -0.611 1.00 43.28 83 GLY B CA 1
ATOM 1669 C C . GLY B 1 84 ? 12.829 -35.899 0.591 1.00 43.03 83 GLY B C 1
ATOM 1670 O O . GLY B 1 84 ? 11.879 -35.334 1.139 1.00 43.60 83 GLY B O 1
ATOM 1671 N N . ALA B 1 85 ? 14.083 -35.753 1.003 1.00 41.66 84 ALA B N 1
ATOM 1672 C CA . ALA B 1 85 ? 14.391 -34.933 2.166 1.00 41.80 84 ALA B CA 1
ATOM 1673 C C . ALA B 1 85 ? 14.922 -33.538 1.845 1.00 42.62 84 ALA B C 1
ATOM 1674 O O . ALA B 1 85 ? 15.562 -33.314 0.808 1.00 42.95 84 ALA B O 1
ATOM 1676 N N . PRO B 1 86 ? 14.645 -32.573 2.732 1.00 41.95 85 PRO B N 1
ATOM 1677 C CA . PRO B 1 86 ? 15.116 -31.204 2.524 1.00 43.12 85 PRO B CA 1
ATOM 1678 C C . PRO B 1 86 ? 16.541 -31.074 3.047 1.00 43.52 85 PRO B C 1
ATOM 1679 O O . PRO B 1 86 ? 16.844 -31.537 4.147 1.00 45.99 85 PRO B O 1
ATOM 1683 N N . ILE B 1 87 ? 17.428 -30.474 2.262 1.00 41.59 86 ILE B N 1
ATOM 1684 C CA . ILE B 1 87 ? 18.789 -30.297 2.736 1.00 39.85 86 ILE B CA 1
ATOM 1685 C C . ILE B 1 87 ? 19.242 -28.856 2.643 1.00 39.69 86 ILE B C 1
ATOM 1686 O O . ILE B 1 87 ? 18.669 -28.045 1.916 1.00 38.30 86 ILE B O 1
ATOM 1691 N N . GLU B 1 88 ? 20.283 -28.558 3.401 1.00 39.19 87 GLU B N 1
ATOM 1692 C CA . GLU B 1 88 ? 20.872 -27.239 3.440 1.00 39.77 87 GLU B CA 1
ATOM 1693 C C . GLU B 1 88 ? 22.369 -27.464 3.506 1.00 38.96 87 GLU B C 1
ATOM 1694 O O . GLU B 1 88 ? 22.870 -28.137 4.410 1.00 39.36 87 GLU B O 1
ATOM 1700 N N . ILE B 1 89 ? 23.080 -26.920 2.527 1.00 37.92 88 ILE B N 1
ATOM 1701 C CA . ILE B 1 89 ? 24.519 -27.077 2.472 1.00 36.19 88 ILE B CA 1
ATOM 1702 C C . ILE B 1 89 ? 25.209 -25.736 2.346 1.00 35.94 88 ILE B C 1
ATOM 1703 O O . ILE B 1 89 ? 24.827 -24.903 1.527 1.00 33.73 88 ILE B O 1
ATOM 1708 N N . THR B 1 90 ? 26.234 -25.538 3.164 1.00 35.57 89 THR B N 1
ATOM 1709 C CA . THR B 1 90 ? 27.007 -24.313 3.120 1.00 34.96 89 THR B CA 1
ATOM 1710 C C . THR B 1 90 ? 28.392 -24.644 2.602 1.00 34.33 89 THR B C 1
ATOM 1711 O O . THR B 1 90 ? 29.059 -25.543 3.115 1.00 35.47 89 THR B O 1
ATOM 1715 N N . PHE B 1 91 ? 28.807 -23.925 1.565 1.00 34.63 90 PHE B N 1
ATOM 1716 C CA . PHE B 1 91 ? 30.115 -24.130 0.965 1.00 33.22 90 PHE B CA 1
ATOM 1717 C C . PHE B 1 91 ? 31.022 -22.979 1.361 1.00 34.69 90 PHE B C 1
ATOM 1718 O O . PHE B 1 91 ? 30.578 -21.830 1.442 1.00 33.61 90 PHE B O 1
ATOM 1726 N N . SER B 1 92 ? 32.285 -23.304 1.622 1.00 36.93 91 SER B N 1
ATOM 1727 C CA . SER B 1 92 ? 33.290 -22.313 2.008 1.00 38.82 91 SER B CA 1
ATOM 1728 C C . SER B 1 92 ? 34.540 -22.528 1.171 1.00 39.70 91 SER B C 1
ATOM 1729 O O . SER B 1 92 ? 34.752 -23.607 0.617 1.00 36.40 91 SER B O 1
ATOM 1732 N N . ILE B 1 93 ? 35.371 -21.499 1.088 1.00 41.66 92 ILE B N 1
ATOM 1733 C CA . ILE B 1 93 ? 36.591 -21.595 0.316 1.00 45.73 92 ILE B CA 1
ATOM 1734 C C . ILE B 1 93 ? 37.691 -20.692 0.843 1.00 48.41 92 ILE B C 1
ATOM 1735 O O . ILE B 1 93 ? 37.439 -19.600 1.351 1.00 48.58 92 ILE B O 1
ATOM 1740 N N . ASN B 1 94 ? 38.920 -21.178 0.731 1.00 51.36 93 ASN B N 1
ATOM 1741 C CA . ASN B 1 94 ? 40.097 -20.438 1.155 1.00 54.31 93 ASN B CA 1
ATOM 1742 C C . ASN B 1 94 ? 41.255 -20.970 0.337 1.00 54.99 93 ASN B C 1
ATOM 1743 O O . ASN B 1 94 ? 41.147 -22.035 -0.268 1.00 54.86 93 ASN B O 1
ATOM 1748 N N . PRO B 1 95 ? 42.374 -20.229 0.287 1.00 57.46 94 PRO B N 1
ATOM 1749 C CA . PRO B 1 95 ? 43.520 -20.708 -0.496 1.00 57.62 94 PRO B CA 1
ATOM 1750 C C . PRO B 1 95 ? 43.847 -22.176 -0.206 1.00 57.34 94 PRO B C 1
ATOM 1751 O O . PRO B 1 95 ? 44.235 -22.924 -1.108 1.00 56.60 94 PRO B O 1
ATOM 1755 N N . SER B 1 96 ? 43.659 -22.579 1.049 1.00 56.99 95 SER B N 1
ATOM 1756 C CA . SER B 1 96 ? 43.923 -23.949 1.484 1.00 57.41 95 SER B CA 1
ATOM 1757 C C . SER B 1 96 ? 43.056 -24.957 0.734 1.00 57.24 95 SER B C 1
ATOM 1758 O O . SER B 1 96 ? 43.572 -25.815 0.012 1.00 57.32 95 SER B O 1
ATOM 1761 N N . ASP B 1 97 ? 41.739 -24.854 0.906 1.00 55.46 96 ASP B N 1
ATOM 1762 C CA . ASP B 1 97 ? 40.816 -25.767 0.238 1.00 54.89 96 ASP B CA 1
ATOM 1763 C C . ASP B 1 97 ? 39.333 -25.462 0.475 1.00 52.27 96 ASP B C 1
ATOM 1764 O O . ASP B 1 97 ? 38.983 -24.551 1.231 1.00 50.66 96 ASP B O 1
ATOM 1769 N N . LEU B 1 98 ? 38.469 -26.234 -0.180 1.00 48.93 97 LEU B N 1
ATOM 1770 C CA . LEU B 1 98 ? 37.028 -26.043 -0.070 1.00 46.01 97 LEU B CA 1
ATOM 1771 C C . LEU B 1 98 ? 36.408 -26.918 1.005 1.00 45.55 97 LEU B C 1
ATOM 1772 O O . LEU B 1 98 ? 36.789 -28.077 1.188 1.00 45.78 97 LEU B O 1
ATOM 1777 N N . THR B 1 99 ? 35.441 -26.353 1.715 1.00 41.90 98 THR B N 1
ATOM 1778 C CA . THR B 1 99 ? 34.767 -27.070 2.773 1.00 40.07 98 THR B CA 1
ATOM 1779 C C . THR B 1 99 ? 33.279 -27.194 2.484 1.00 39.55 98 THR B C 1
ATOM 1780 O O . THR B 1 99 ? 32.650 -26.276 1.967 1.00 37.72 98 THR B O 1
ATOM 1784 N N . VAL B 1 100 ? 32.722 -28.349 2.814 1.00 39.83 99 VAL B N 1
ATOM 1785 C CA . VAL B 1 100 ? 31.307 -28.583 2.619 1.00 38.87 99 VAL B CA 1
ATOM 1786 C C . VAL B 1 100 ? 30.757 -28.924 3.991 1.00 40.46 99 VAL B C 1
ATOM 1787 O O . VAL B 1 100 ? 31.229 -29.857 4.636 1.00 42.94 99 VAL B O 1
ATOM 1791 N N . HIS B 1 101 ? 29.777 -28.166 4.458 1.00 42.52 100 HIS B N 1
ATOM 1792 C CA . HIS B 1 101 ? 29.219 -28.476 5.753 1.00 44.89 100 HIS B CA 1
ATOM 1793 C C . HIS B 1 101 ? 27.736 -28.779 5.691 1.00 44.63 100 HIS B C 1
ATOM 1794 O O . HIS B 1 101 ? 26.948 -28.056 5.078 1.00 42.97 100 HIS B O 1
ATOM 1801 N N . LEU B 1 102 ? 27.383 -29.880 6.340 1.00 45.21 101 LEU B N 1
ATOM 1802 C CA . LEU B 1 102 ? 26.018 -30.370 6.423 1.00 45.87 101 LEU B CA 1
ATOM 1803 C C . LEU B 1 102 ? 25.743 -30.648 7.888 1.00 45.36 101 LEU B C 1
ATOM 1804 O O . LEU B 1 102 ? 26.668 -30.785 8.679 1.00 45.48 101 LEU B O 1
ATOM 1809 N N . PRO B 1 103 ? 24.466 -30.733 8.272 1.00 46.30 102 PRO B N 1
ATOM 1810 C CA . PRO B 1 103 ? 24.200 -31.012 9.682 1.00 46.20 102 PRO B CA 1
ATOM 1811 C C . PRO B 1 103 ? 24.829 -32.349 10.075 1.00 45.82 102 PRO B C 1
ATOM 1812 O O . PRO B 1 103 ? 24.402 -33.402 9.606 1.00 47.19 102 PRO B O 1
ATOM 1816 N N . GLY B 1 104 ? 25.867 -32.297 10.903 1.00 45.84 103 GLY B N 1
ATOM 1817 C CA . GLY B 1 104 ? 26.515 -33.515 11.363 1.00 43.95 103 GLY B CA 1
ATOM 1818 C C . GLY B 1 104 ? 27.709 -34.001 10.568 1.00 42.19 103 GLY B C 1
ATOM 1819 O O . GLY B 1 104 ? 28.360 -34.969 10.960 1.00 42.13 103 GLY B O 1
ATOM 1820 N N . HIS B 1 105 ? 28.007 -33.333 9.459 1.00 41.49 104 HIS B N 1
ATOM 1821 C CA . HIS B 1 105 ? 29.126 -33.730 8.613 1.00 39.69 104 HIS B CA 1
ATOM 1822 C C . HIS B 1 105 ? 29.867 -32.538 8.032 1.00 40.12 104 HIS B C 1
ATOM 1823 O O . HIS B 1 105 ? 29.293 -31.470 7.829 1.00 40.17 104 HIS B O 1
ATOM 1830 N N . GLN B 1 106 ? 31.148 -32.734 7.760 1.00 41.58 105 GLN B N 1
ATOM 1831 C CA . GLN B 1 106 ? 31.977 -31.689 7.183 1.00 44.42 105 GLN B CA 1
ATOM 1832 C C . GLN B 1 106 ? 32.985 -32.327 6.232 1.00 43.16 105 GLN B C 1
ATOM 1833 O O . GLN B 1 106 ? 33.835 -33.113 6.645 1.00 45.70 105 GLN B O 1
ATOM 1839 N N . PHE B 1 107 ? 32.882 -31.995 4.954 1.00 40.91 106 PHE B N 1
ATOM 1840 C CA . PHE B 1 107 ? 33.787 -32.557 3.968 1.00 39.90 106 PHE B CA 1
ATOM 1841 C C . PHE B 1 107 ? 34.800 -31.521 3.544 1.00 40.17 106 PHE B C 1
ATOM 1842 O O . PHE B 1 107 ? 34.624 -30.330 3.792 1.00 41.50 106 PHE B O 1
ATOM 1850 N N . SER B 1 108 ? 35.861 -31.976 2.896 1.00 39.22 107 SER B N 1
ATOM 1851 C CA . SER B 1 108 ? 36.903 -31.076 2.445 1.00 39.84 107 SER B CA 1
ATOM 1852 C C . SER B 1 108 ? 37.314 -31.451 1.018 1.00 39.82 107 SER B C 1
ATOM 1853 O O . SER B 1 108 ? 37.140 -32.586 0.599 1.00 37.52 107 SER B O 1
ATOM 1856 N N . PHE B 1 109 ? 37.850 -30.488 0.273 1.00 40.73 108 PHE B N 1
ATOM 1857 C CA . PHE B 1 109 ? 38.277 -30.729 -1.101 1.00 40.98 108 PHE B CA 1
ATOM 1858 C C . PHE B 1 109 ? 39.353 -29.701 -1.411 1.00 42.02 108 PHE B C 1
ATOM 1859 O O . PHE B 1 109 ? 39.155 -28.512 -1.187 1.00 43.11 108 PHE B O 1
ATOM 1867 N N . PRO B 1 110 ? 40.511 -30.143 -1.927 1.00 43.91 109 PRO B N 1
ATOM 1868 C CA . PRO B 1 110 ? 41.585 -29.193 -2.244 1.00 43.92 109 PRO B CA 1
ATOM 1869 C C . PRO B 1 110 ? 41.121 -28.086 -3.192 1.00 42.73 109 PRO B C 1
ATOM 1870 O O . PRO B 1 110 ? 40.308 -28.320 -4.083 1.00 41.41 109 PRO B O 1
ATOM 1874 N N . ASN B 1 111 ? 41.644 -26.883 -2.981 1.00 43.31 110 ASN B N 1
ATOM 1875 C CA . ASN B 1 111 ? 41.302 -25.717 -3.794 1.00 42.85 110 ASN B CA 1
ATOM 1876 C C . ASN B 1 111 ? 42.229 -25.662 -5.010 1.00 43.30 110 ASN B C 1
ATOM 1877 O O . ASN B 1 111 ? 43.072 -24.773 -5.130 1.00 44.88 110 ASN B O 1
ATOM 1882 N N . ARG B 1 112 ? 42.064 -26.622 -5.911 1.00 42.63 111 ARG B N 1
ATOM 1883 C CA . ARG B 1 112 ? 42.892 -26.710 -7.109 1.00 44.12 111 ARG B CA 1
ATOM 1884 C C . ARG B 1 112 ? 43.036 -25.429 -7.932 1.00 45.36 111 ARG B C 1
ATOM 1885 O O . ARG B 1 112 ? 44.145 -24.918 -8.098 1.00 47.55 111 ARG B O 1
ATOM 1893 N N . LEU B 1 113 ? 41.925 -24.915 -8.446 1.00 45.58 112 LEU B N 1
ATOM 1894 C CA . LEU B 1 113 ? 41.938 -23.705 -9.268 1.00 45.96 112 LEU B CA 1
ATOM 1895 C C . LEU B 1 113 ? 42.417 -22.447 -8.543 1.00 46.97 112 LEU B C 1
ATOM 1896 O O . LEU B 1 113 ? 42.562 -21.391 -9.157 1.00 46.59 112 LEU B O 1
ATOM 1901 N N . GLY B 1 114 ? 42.657 -22.559 -7.240 1.00 47.66 113 GLY B N 1
ATOM 1902 C CA . GLY B 1 114 ? 43.113 -21.413 -6.474 1.00 47.64 113 GLY B CA 1
ATOM 1903 C C . GLY B 1 114 ? 42.108 -20.272 -6.410 1.00 48.86 113 GLY B C 1
ATOM 1904 O O . GLY B 1 114 ? 42.497 -19.115 -6.247 1.00 48.53 113 GLY B O 1
ATOM 1905 N N . LEU B 1 115 ? 40.820 -20.589 -6.536 1.00 47.97 114 LEU B N 1
ATOM 1906 C CA . LEU B 1 115 ? 39.768 -19.575 -6.488 1.00 46.55 114 LEU B CA 1
ATOM 1907 C C . LEU B 1 115 ? 39.765 -18.884 -5.130 1.00 46.62 114 LEU B C 1
ATOM 1908 O O . LEU B 1 115 ? 40.205 -19.462 -4.134 1.00 46.35 114 LEU B O 1
ATOM 1913 N N . SER B 1 116 ? 39.261 -17.651 -5.099 1.00 45.52 115 SER B N 1
ATOM 1914 C CA . SER B 1 116 ? 39.197 -16.869 -3.871 1.00 43.18 115 SER B CA 1
ATOM 1915 C C . SER B 1 116 ? 37.772 -16.798 -3.342 1.00 42.24 115 SER B C 1
ATOM 1916 O O . SER B 1 116 ? 37.551 -16.718 -2.133 1.00 41.75 115 SER B O 1
ATOM 1919 N N . VAL B 1 117 ? 36.805 -16.824 -4.255 1.00 40.56 116 VAL B N 1
ATOM 1920 C CA . VAL B 1 117 ? 35.393 -16.765 -3.879 1.00 37.42 116 VAL B CA 1
ATOM 1921 C C . VAL B 1 117 ? 34.571 -17.558 -4.882 1.00 36.87 116 VAL B C 1
ATOM 1922 O O . VAL B 1 117 ? 35.082 -17.988 -5.914 1.00 35.99 116 VAL B O 1
ATOM 1926 N N . PHE B 1 118 ? 33.297 -17.757 -4.569 1.00 37.07 117 PHE B N 1
ATOM 1927 C CA . PHE B 1 118 ? 32.394 -18.463 -5.474 1.00 36.17 117 PHE B CA 1
ATOM 1928 C C . PHE B 1 118 ? 31.593 -17.398 -6.211 1.00 36.49 117 PHE B C 1
ATOM 1929 O O . PHE B 1 118 ? 30.935 -16.573 -5.580 1.00 38.95 117 PHE B O 1
ATOM 1937 N N . ASP B 1 119 ? 31.663 -17.401 -7.537 1.00 36.35 118 ASP B N 1
ATOM 1938 C CA . ASP B 1 119 ? 30.926 -16.434 -8.345 1.00 36.60 118 ASP B CA 1
ATOM 1939 C C . ASP B 1 119 ? 29.914 -17.104 -9.256 1.00 34.78 118 ASP B C 1
ATOM 1940 O O . ASP B 1 119 ? 29.031 -16.449 -9.808 1.00 32.02 118 ASP B O 1
ATOM 1945 N N . TYR B 1 120 ? 30.054 -18.417 -9.400 1.00 32.19 119 TYR B N 1
ATOM 1946 C CA . TYR B 1 120 ? 29.184 -19.200 -10.253 1.00 30.87 119 TYR B CA 1
ATOM 1947 C C . TYR B 1 120 ? 28.580 -20.394 -9.510 1.00 31.19 119 TYR B C 1
ATOM 1948 O O . TYR B 1 120 ? 29.246 -21.026 -8.685 1.00 30.37 119 TYR B O 1
ATOM 1957 N N . PHE B 1 121 ? 27.308 -20.674 -9.787 1.00 30.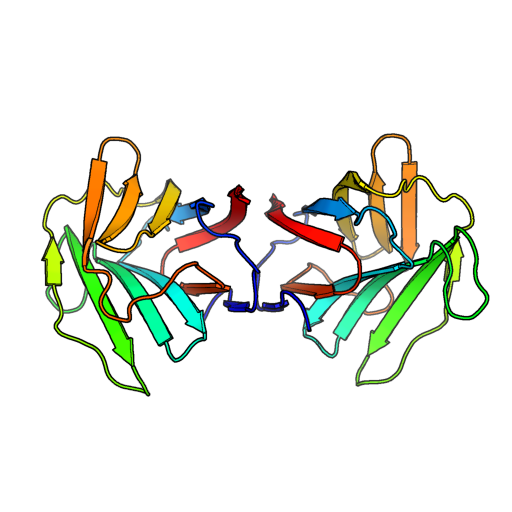02 120 PHE B N 1
ATOM 1958 C CA . PHE B 1 121 ? 26.614 -21.809 -9.189 1.00 31.94 120 PHE B CA 1
ATOM 1959 C C . PHE B 1 121 ? 25.471 -22.301 -10.065 1.00 32.77 120 PHE B C 1
ATOM 1960 O O . PHE B 1 121 ? 24.588 -21.533 -10.452 1.00 34.22 120 PHE B O 1
ATOM 1968 N N . ASP B 1 122 ? 25.500 -23.589 -10.383 1.00 32.50 121 ASP B N 1
ATOM 1969 C CA . ASP B 1 122 ? 24.444 -24.182 -11.168 1.00 33.20 121 ASP B CA 1
ATOM 1970 C C . ASP B 1 122 ? 24.105 -25.537 -10.565 1.00 33.40 121 ASP B C 1
ATOM 1971 O O . ASP B 1 122 ? 24.872 -26.091 -9.769 1.00 33.60 121 ASP B O 1
ATOM 1976 N N . THR B 1 123 ? 22.940 -26.059 -10.921 1.00 33.02 122 THR B N 1
ATOM 1977 C CA . THR B 1 123 ? 22.517 -27.344 -10.405 1.00 32.51 122 THR B CA 1
ATOM 1978 C C . THR B 1 123 ? 21.517 -28.006 -11.328 1.00 33.14 122 THR B C 1
ATOM 1979 O O . THR B 1 123 ? 20.767 -27.334 -12.040 1.00 33.77 122 THR B O 1
ATOM 1983 N N . HIS B 1 124 ? 21.530 -29.331 -11.324 1.00 33.62 123 HIS B N 1
ATOM 1984 C CA . HIS B 1 124 ? 20.592 -30.114 -12.111 1.00 34.52 123 HIS B CA 1
ATOM 1985 C C . HIS B 1 124 ? 20.472 -31.469 -11.441 1.00 35.61 123 HIS B C 1
ATOM 1986 O O . HIS B 1 124 ? 21.128 -31.725 -10.425 1.00 36.42 123 HIS B O 1
ATOM 1993 N N . GLY B 1 125 ? 19.628 -32.332 -11.992 1.00 36.89 124 GLY B N 1
ATOM 1994 C CA . GLY B 1 125 ? 19.445 -33.641 -11.403 1.00 34.48 124 GLY B CA 1
ATOM 1995 C C . GLY B 1 125 ? 18.208 -33.693 -10.531 1.00 34.93 124 GLY B C 1
ATOM 1996 O O . GLY B 1 125 ? 17.360 -32.793 -10.561 1.00 32.44 124 GLY B O 1
ATOM 1997 N N . ASP B 1 126 ? 18.119 -34.744 -9.726 1.00 35.72 125 ASP B N 1
ATOM 1998 C CA . ASP B 1 126 ? 16.967 -34.958 -8.863 1.00 36.04 125 ASP B CA 1
ATOM 1999 C C . ASP B 1 126 ? 16.950 -34.143 -7.577 1.00 37.56 125 ASP B C 1
ATOM 2000 O O . ASP B 1 126 ? 16.733 -34.675 -6.485 1.00 37.41 125 ASP B O 1
ATOM 2005 N N . PHE B 1 127 ? 17.153 -32.837 -7.736 1.00 36.79 126 PHE B N 1
ATOM 2006 C CA . PHE B 1 127 ? 17.172 -31.881 -6.633 1.00 35.34 126 PHE B CA 1
ATOM 2007 C C . PHE B 1 127 ? 16.421 -30.614 -7.047 1.00 33.37 126 PHE B C 1
ATOM 2008 O O . PHE B 1 127 ? 16.585 -30.124 -8.162 1.00 34.93 126 PHE B O 1
ATOM 2016 N N . THR B 1 128 ? 15.605 -30.085 -6.147 1.00 31.29 127 THR B N 1
ATOM 2017 C CA . THR B 1 128 ? 14.853 -28.871 -6.438 1.00 29.63 127 THR B CA 1
ATOM 2018 C C . THR B 1 128 ? 15.419 -27.722 -5.610 1.00 27.15 127 THR B C 1
ATOM 2019 O O . THR B 1 128 ? 15.260 -27.682 -4.391 1.00 27.42 127 THR B O 1
ATOM 2023 N N . LEU B 1 129 ? 16.103 -26.803 -6.282 1.00 26.62 128 LEU B N 1
ATOM 2024 C CA . LEU B 1 129 ? 16.701 -25.645 -5.617 1.00 29.18 128 LEU B CA 1
ATOM 2025 C C . LEU B 1 129 ? 15.617 -24.734 -5.069 1.00 31.47 128 LEU B C 1
ATOM 2026 O O . LEU B 1 129 ? 14.587 -24.537 -5.706 1.00 31.40 128 LEU B O 1
ATOM 2031 N N . ARG B 1 130 ? 15.842 -24.174 -3.889 1.00 33.39 129 ARG B N 1
ATOM 2032 C CA . ARG B 1 130 ? 14.850 -23.275 -3.315 1.00 35.21 129 ARG B CA 1
ATOM 2033 C C . ARG B 1 130 ? 15.477 -22.064 -2.641 1.00 32.94 129 ARG B C 1
ATOM 2034 O O . ARG B 1 130 ? 14.768 -21.199 -2.129 1.00 32.39 129 ARG B O 1
ATOM 2042 N N . SER B 1 131 ? 16.803 -21.999 -2.647 1.00 30.98 130 SER B N 1
ATOM 2043 C CA . SER B 1 131 ? 17.478 -20.885 -2.012 1.00 29.91 130 SER B CA 1
ATOM 2044 C C . SER B 1 131 ? 18.992 -20.860 -2.159 1.00 29.58 130 SER B C 1
ATOM 2045 O O . SER B 1 131 ? 19.667 -21.877 -1.991 1.00 28.69 130 SER B O 1
ATOM 2048 N N . VAL B 1 132 ? 19.503 -19.673 -2.474 1.00 29.34 131 VAL B N 1
ATOM 2049 C CA . VAL B 1 132 ? 20.936 -19.418 -2.606 1.00 29.79 131 VAL B CA 1
ATOM 2050 C C . VAL B 1 132 ? 21.169 -18.094 -1.876 1.00 29.80 131 VAL B C 1
ATOM 2051 O O . VAL B 1 132 ? 20.591 -17.066 -2.232 1.00 31.16 131 VAL B O 1
ATOM 2055 N N . SER B 1 133 ? 21.998 -18.128 -0.844 1.00 30.10 132 SER B N 1
ATOM 2056 C CA . SER B 1 133 ? 22.288 -16.941 -0.061 1.00 31.73 132 SER B CA 1
ATOM 2057 C C . SER B 1 133 ? 23.734 -16.972 0.398 1.00 31.94 132 SER B C 1
ATOM 2058 O O . SER B 1 133 ? 24.344 -18.042 0.495 1.00 31.45 132 SER B O 1
ATOM 2061 N N . TRP B 1 134 ? 24.280 -15.798 0.698 1.00 32.06 133 TRP B N 1
ATOM 2062 C CA . TRP B 1 134 ? 25.666 -15.720 1.137 1.00 32.17 133 TRP B CA 1
ATOM 2063 C C . TRP B 1 134 ? 25.963 -14.594 2.126 1.00 33.73 133 TRP B C 1
ATOM 2064 O O . TRP B 1 134 ? 25.265 -13.574 2.165 1.00 32.28 133 TRP B O 1
ATOM 2075 N N . GLU B 1 135 ? 27.013 -14.796 2.918 1.00 35.52 134 GLU B N 1
ATOM 2076 C CA . GLU B 1 135 ? 27.447 -13.834 3.930 1.00 39.47 134 GLU B CA 1
ATOM 2077 C C . GLU B 1 135 ? 28.738 -14.339 4.574 1.00 40.47 134 GLU B C 1
ATOM 2078 O O . GLU B 1 135 ? 29.115 -15.495 4.285 1.00 40.49 134 GLU B O 1
#

Sequence (264 aa):
QGPVCTNLGLKPGQRLTVKGIIAPNAKSFVMNLGKDSTHLGLHFNPRFDAHGDVNLIVCNSKKMEEWGTEQRETVFPFQKGAPIEITFSINPSDLTVHLPGHQFSFPNRLGLSVFDYFDTHGDFTLRSVSWEQGPVCTNLGLKPGQRLTVKGIIAPNAKSFVMNLGKDSTHLGLHFNPRFDAHGDVNLIVCNSKKMEEWGTEQRETVFPFQKGAPIEITFSINPSDLTVHLPGHQFSFPNRLGLSVFDYFDTHGDFTLRSVSWE

Secondary structure (DSSP, 8-state):
---EEE---PPTT--EEEEEEE-TT--BEEEEEEEETTEEEEEEEEEEEETTEEEEEEEEEEESS-B---EEE------TT-EEEEEEEE-SSEEEEEETTEEEEEE-TT--SS--EEEEEESEEEEEEEE-/---EEE-----TT--EEEEEEE-TT--BEEEEEEEETTEEEEEEEEEEEETTEEEEEEEEEEETTEE---EEE------TT-EEEEEEEE-SSEEEEEETTEEEEEE-TT--SS--EEEEEESEEEEEEEE-

Nearest PDB structures (foldseek):
  3dui-assembly1_B  TM=1.005E+00  e=3.832E-24  Gallus gallus
  1qmj-assembly1_B  TM=9.647E-01  e=8.058E-17  Gallus gallus
  3wud-assembly1_A-2  TM=9.437E-01  e=1.362E-15  Xenopus laevis
  1a78-assembly1_B  TM=9.352E-01  e=1.308E-14  Rhinella arenarum
  1gan-assembly1_B  TM=9.401E-01  e=2.827E-14  Rhinella arenarum

Solvent-accessible surface area: 12467 Å² total; per-residue (Å²): 194,14,19,45,2,41,82,5,32,6,106,113,64,20,143,0,27,0,55,1,61,0,31,99,125,1,110,23,0,10,0,12,0,0,114,50,72,46,45,8,4,0,25,1,7,0,27,14,68,17,158,79,16,94,75,21,1,2,16,6,4,43,102,105,154,119,99,33,104,83,78,115,47,106,74,39,45,17,131,103,34,25,94,23,83,0,30,1,23,17,61,130,92,40,1,19,4,91,2,105,73,69,123,31,77,6,56,19,83,43,55,13,80,26,0,34,9,0,19,3,78,47,46,17,72,5,92,6,2,25,8,162,220,12,18,41,2,46,70,5,44,10,129,107,58,40,121,0,22,0,86,4,56,0,31,115,106,0,94,24,0,12,0,12,0,0,100,53,67,54,62,8,5,0,23,1,10,0,23,12,79,19,158,77,17,94,73,18,1,3,14,8,6,50,77,115,124,104,127,34,105,81,78,114,51,108,72,35,49,10,132,86,38,24,109,24,83,0,32,1,19,16,56,124,78,45,2,32,3,87,7,111,74,65,125,24,71,4,61,16,97,37,54,24,72,11,1,14,11,1,16,2,78,45,48,16,47,4,58,9,2,28,11,163